Protein AF-A0A067JS64-F1 (afdb_monomer_lite)

Secondary structure (DSSP, 8-state):
-------------------------------------HHHHHHHHHHHHH---SS---HHHHHHHHHHHTTTS-HHHHHHHHHHHHHHHHHHHHHHHHHTTT-HHHHHHHHHTT--S-TTTTHHHHHHHHHHHHHHHHHHHHHHHHHTS-TTTSPPPHHHHHHHHHHHHHHHHHHHHHHHHHHHHHHHHHH--GGG--HHHHHHHHHHHHHHHHHHHHHHHHHHHHHHHHHHHHHHHHHHHHHHHHHS--SSSHHHHHHHHTTT-SPPPBPSSSS-B----

pLDDT: mean 76.86, std 21.25, range [24.94, 98.38]

Foldseek 3Di:
DDDDDDDDDDDDDDDPDDDDDDDDDPDDPPPPDPPDDLVNLLQVLLVLLQDDDPPNDPLLVSLVVLCVSVVPDDLLVSLVSLLSSLCVLVVVVVVLVVCCVPDVVSVVVCVVLQAAPDCVLLVLLVVLLVLLNVLLVLLSVLLVLQVPDLCVVPPDDPVLVVVLVVLSVVLSSLSNSLSSLSSVVSSCRSVDHNVNDDSVVSVVSSVVSNVSSVVSVVSSVVNNVSSVVRNVRSVVVLVVVLVVVVVDDDPDCVVNVCSVCSVPDPAADQDPVDRDGDDDD

Structure (mmCIF, N/CA/C/O backbone):
data_AF-A0A067JS64-F1
#
_entry.id   AF-A0A067JS64-F1
#
loop_
_atom_site.group_PDB
_atom_site.id
_atom_site.type_symbol
_atom_site.label_atom_id
_atom_site.label_alt_id
_atom_site.label_comp_id
_atom_site.label_asym_id
_atom_site.label_entity_id
_atom_site.label_seq_id
_atom_site.pdbx_PDB_ins_code
_atom_site.Cartn_x
_atom_site.Cartn_y
_atom_site.Cartn_z
_atom_site.occupancy
_atom_site.B_iso_or_equiv
_atom_site.auth_seq_id
_atom_site.auth_comp_id
_atom_site.auth_asym_id
_atom_site.auth_atom_id
_atom_site.pdbx_PDB_model_num
ATOM 1 N N . MET A 1 1 ? 38.836 -50.661 -57.904 1.00 40.41 1 MET A N 1
ATOM 2 C CA . MET A 1 1 ? 39.566 -50.350 -56.661 1.00 40.41 1 MET A CA 1
ATOM 3 C C . MET A 1 1 ? 39.005 -49.024 -56.176 1.00 40.41 1 MET A C 1
ATOM 5 O O . MET A 1 1 ? 39.300 -48.013 -56.794 1.00 40.41 1 MET A O 1
ATOM 9 N N . GLU A 1 2 ? 37.899 -49.040 -55.422 1.00 33.41 2 GLU A N 1
ATOM 10 C CA . GLU A 1 2 ? 37.878 -49.150 -53.937 1.00 33.41 2 GLU A CA 1
ATOM 11 C C . GLU A 1 2 ? 38.613 -47.949 -53.312 1.00 33.41 2 GLU A C 1
ATOM 13 O O . GLU A 1 2 ? 39.774 -47.748 -53.635 1.00 33.41 2 GLU A O 1
ATOM 18 N N . ASN A 1 3 ? 38.086 -47.074 -52.450 1.00 30.66 3 ASN A N 1
ATOM 19 C CA . ASN A 1 3 ? 36.838 -46.884 -51.691 1.00 30.66 3 ASN A CA 1
ATOM 20 C C . ASN A 1 3 ? 36.727 -45.350 -51.469 1.00 30.66 3 ASN A C 1
ATOM 22 O O . ASN A 1 3 ? 37.744 -44.705 -51.235 1.00 30.66 3 ASN A O 1
ATOM 26 N N . VAL A 1 4 ? 35.617 -44.653 -51.735 1.00 32.47 4 VAL A N 1
ATOM 27 C CA . VAL A 1 4 ? 34.390 -44.508 -50.917 1.00 32.47 4 VAL A CA 1
ATOM 28 C C . VAL A 1 4 ? 34.658 -44.070 -49.471 1.00 32.47 4 VAL A C 1
ATOM 30 O O . VAL A 1 4 ? 35.055 -44.896 -48.660 1.00 32.47 4 VAL A O 1
ATOM 33 N N . LEU A 1 5 ? 34.353 -42.800 -49.151 1.00 32.16 5 LEU A N 1
ATOM 34 C CA . LEU A 1 5 ? 33.578 -42.390 -47.961 1.00 32.16 5 LEU A CA 1
ATOM 35 C C . LEU A 1 5 ? 33.262 -40.880 -47.994 1.00 32.16 5 LEU A C 1
ATOM 37 O O . LEU A 1 5 ? 33.827 -40.064 -47.273 1.00 32.16 5 LEU A O 1
ATOM 41 N N . SER A 1 6 ? 32.307 -40.519 -48.850 1.00 35.41 6 SER A N 1
ATOM 42 C CA . SER A 1 6 ? 31.378 -39.416 -48.615 1.00 35.41 6 SER A CA 1
ATOM 43 C C . SER A 1 6 ? 30.077 -40.030 -48.100 1.00 35.41 6 SER A C 1
ATOM 45 O O . SER A 1 6 ? 29.473 -40.841 -48.796 1.00 35.41 6 SER A O 1
ATOM 47 N N . TYR A 1 7 ? 29.643 -39.658 -46.896 1.00 30.27 7 TYR A N 1
ATOM 48 C CA . TYR A 1 7 ? 28.283 -39.932 -46.435 1.00 30.27 7 TYR A CA 1
ATOM 49 C C . TYR A 1 7 ? 27.691 -38.691 -45.773 1.00 30.27 7 TYR A C 1
ATOM 51 O O . TYR A 1 7 ? 28.043 -38.300 -44.664 1.00 30.27 7 TYR A O 1
ATOM 59 N N . THR A 1 8 ? 26.762 -38.093 -46.508 1.00 31.84 8 THR A N 1
ATOM 60 C CA . THR A 1 8 ? 25.548 -37.471 -45.992 1.00 31.84 8 THR A CA 1
ATOM 61 C C . THR A 1 8 ? 24.596 -38.556 -45.469 1.00 31.84 8 THR A C 1
ATOM 63 O O . THR A 1 8 ? 24.334 -39.522 -46.181 1.00 31.84 8 THR A O 1
ATOM 66 N N . ALA A 1 9 ? 24.028 -38.358 -44.282 1.00 29.98 9 ALA A N 1
ATOM 67 C CA . ALA A 1 9 ? 22.752 -38.924 -43.820 1.00 29.98 9 ALA A CA 1
ATOM 68 C C . ALA A 1 9 ? 22.141 -37.826 -42.925 1.00 29.98 9 ALA A C 1
ATOM 70 O O . ALA A 1 9 ? 22.824 -37.358 -42.020 1.00 29.98 9 ALA A O 1
ATOM 71 N N . THR A 1 10 ? 21.024 -37.143 -43.195 1.00 29.12 10 THR A N 1
ATOM 72 C CA . THR A 1 10 ? 19.621 -37.536 -43.432 1.00 29.12 10 THR A CA 1
ATOM 73 C C . THR A 1 10 ? 19.060 -38.590 -42.478 1.00 29.12 10 THR A C 1
ATOM 75 O O . THR A 1 10 ? 19.280 -39.778 -42.669 1.00 29.12 10 THR A O 1
ATOM 78 N N . SER A 1 11 ? 18.206 -38.079 -41.581 1.00 27.45 11 SER A N 1
ATOM 79 C CA . SER A 1 11 ? 16.992 -38.677 -41.013 1.00 27.45 11 SER A CA 1
ATOM 80 C C . SER A 1 11 ? 17.134 -39.738 -39.922 1.00 27.45 11 SER A C 1
ATOM 82 O O . SER A 1 11 ? 17.287 -40.910 -40.227 1.00 27.45 11 SER A O 1
ATOM 84 N N . GLU A 1 12 ? 16.823 -39.337 -38.685 1.00 26.05 12 GLU A N 1
ATOM 85 C CA . GLU A 1 12 ? 15.805 -40.035 -37.891 1.00 26.05 12 GLU A CA 1
ATOM 86 C C . GLU A 1 12 ? 14.837 -39.011 -37.279 1.00 26.05 12 GLU A C 1
ATOM 88 O O . GLU A 1 12 ? 15.144 -38.266 -36.350 1.00 26.05 12 GLU A O 1
ATOM 93 N N . VAL A 1 13 ? 13.649 -38.958 -37.878 1.00 28.19 13 VAL A N 1
ATOM 94 C CA . VAL A 1 13 ? 12.418 -38.448 -37.281 1.00 28.19 13 VAL A CA 1
ATOM 95 C C . VAL A 1 13 ? 11.941 -39.512 -36.294 1.00 28.19 13 VAL A C 1
ATOM 97 O O . VAL A 1 13 ? 11.628 -40.620 -36.718 1.00 28.19 13 VAL A O 1
ATOM 100 N N . SER A 1 14 ? 11.823 -39.187 -35.004 1.00 26.80 14 SER A N 1
ATOM 101 C CA . SER A 1 14 ? 10.955 -39.950 -34.098 1.00 26.80 14 SER A CA 1
ATOM 102 C C . SER A 1 14 ? 9.668 -39.162 -33.866 1.00 26.80 14 SER A C 1
ATOM 104 O O . SER A 1 14 ? 9.558 -38.328 -32.965 1.00 26.80 14 SER A O 1
ATOM 106 N N . SER A 1 15 ? 8.690 -39.415 -34.728 1.00 26.61 15 SER A N 1
ATOM 107 C CA . SER A 1 15 ? 7.291 -39.081 -34.506 1.00 26.61 15 SE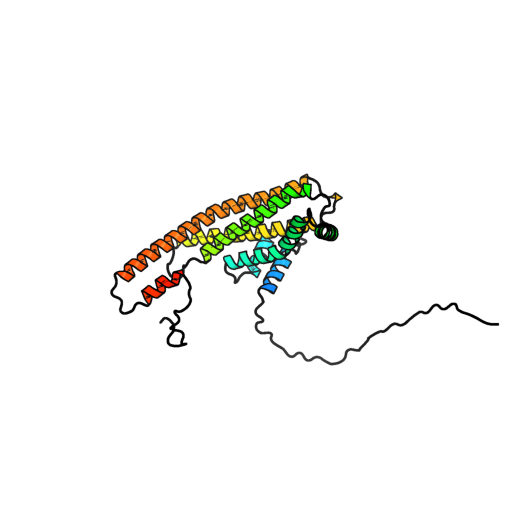R A CA 1
ATOM 108 C C . SER A 1 15 ? 6.731 -39.982 -33.405 1.00 26.61 15 SER A C 1
ATOM 110 O O . SER A 1 15 ? 6.588 -41.184 -33.616 1.00 26.61 15 SER A O 1
ATOM 112 N N . PHE A 1 16 ? 6.352 -39.413 -32.264 1.00 24.94 16 PHE A N 1
ATOM 113 C CA . PHE A 1 16 ? 5.373 -40.054 -31.387 1.00 24.94 16 PHE A CA 1
ATOM 114 C C . PHE A 1 16 ? 3.992 -39.488 -31.710 1.00 24.94 16 PHE A C 1
ATOM 116 O O . PHE A 1 16 ? 3.517 -38.539 -31.093 1.00 24.94 16 PHE A O 1
ATOM 123 N N . HIS A 1 17 ? 3.373 -40.084 -32.729 1.00 27.69 17 HIS A N 1
ATOM 124 C CA . HIS A 1 17 ? 1.924 -40.155 -32.846 1.00 27.69 17 HIS A CA 1
ATOM 125 C C . HIS A 1 17 ? 1.464 -41.326 -31.972 1.00 27.69 17 HIS A C 1
ATOM 127 O O . HIS A 1 17 ? 1.851 -42.467 -32.219 1.00 27.69 17 HIS A O 1
ATOM 133 N N . ILE A 1 18 ? 0.637 -41.053 -30.967 1.00 30.64 18 ILE A N 1
ATOM 134 C CA . ILE A 1 18 ? -0.323 -42.039 -30.474 1.00 30.64 18 ILE A CA 1
ATOM 135 C C . ILE A 1 18 ? -1.692 -41.409 -30.671 1.00 30.64 18 ILE A C 1
ATOM 137 O O . ILE A 1 18 ? -1.989 -40.342 -30.131 1.00 30.64 18 ILE A O 1
ATOM 141 N N . ASP A 1 19 ? -2.461 -42.063 -31.532 1.00 25.95 19 ASP A N 1
ATOM 142 C CA . ASP A 1 19 ? -3.795 -41.681 -31.945 1.00 25.95 19 ASP A CA 1
ATOM 143 C C . ASP A 1 19 ? -4.765 -41.556 -30.773 1.00 25.95 19 ASP A C 1
ATOM 145 O O . ASP A 1 19 ? -4.808 -42.360 -29.839 1.00 25.95 19 ASP A O 1
ATOM 149 N N . ALA A 1 20 ? -5.611 -40.542 -30.907 1.00 32.81 20 ALA A N 1
ATOM 150 C CA . ALA A 1 20 ? -6.858 -40.411 -30.194 1.00 32.81 20 ALA A CA 1
ATOM 151 C C . ALA A 1 20 ? -7.830 -41.512 -30.636 1.00 32.81 20 ALA A C 1
ATOM 153 O O . ALA A 1 20 ? -8.201 -41.547 -31.805 1.00 32.81 20 ALA A O 1
ATOM 154 N N . ASN A 1 21 ? -8.328 -42.329 -29.701 1.00 29.39 21 ASN A N 1
ATOM 155 C CA . ASN A 1 21 ? -9.764 -42.615 -29.632 1.00 29.39 21 ASN A CA 1
ATOM 156 C C . ASN A 1 21 ? -10.155 -43.319 -28.322 1.00 29.39 21 ASN A C 1
ATOM 158 O O . ASN A 1 21 ? -9.967 -44.523 -28.179 1.00 29.39 21 ASN A O 1
ATOM 162 N N . ALA A 1 22 ? -10.788 -42.590 -27.403 1.00 29.88 22 ALA A N 1
ATOM 163 C CA . ALA A 1 22 ? -11.801 -43.148 -26.508 1.00 29.88 22 ALA A CA 1
ATOM 164 C C . ALA A 1 22 ? -12.650 -42.009 -25.927 1.00 29.88 22 ALA A C 1
ATOM 166 O O . ALA A 1 22 ? -12.261 -41.339 -24.978 1.00 29.88 22 ALA A O 1
ATOM 167 N N . LYS A 1 23 ? -13.781 -41.785 -26.602 1.00 30.06 23 LYS A N 1
ATOM 168 C CA . LYS A 1 23 ? -15.096 -41.365 -26.095 1.00 30.06 23 LYS A CA 1
ATOM 169 C C . LYS A 1 23 ? -15.153 -40.589 -24.771 1.00 30.06 23 LYS A C 1
ATOM 171 O O . LYS A 1 23 ? -14.871 -41.123 -23.708 1.00 30.06 23 LYS A O 1
ATOM 176 N N . ASN A 1 24 ? -15.702 -39.378 -24.897 1.00 41.25 24 ASN A N 1
ATOM 177 C CA . ASN A 1 24 ? -16.709 -38.784 -24.015 1.00 41.25 24 ASN A CA 1
ATOM 178 C C . ASN A 1 24 ? -17.122 -39.663 -22.831 1.00 41.25 24 ASN A C 1
ATOM 180 O O . ASN A 1 24 ? -17.876 -40.609 -23.029 1.00 41.25 24 ASN A O 1
ATOM 184 N N . ASP A 1 25 ? -16.779 -39.216 -21.628 1.00 29.97 25 ASP A N 1
ATOM 185 C CA . ASP A 1 25 ? -17.752 -39.198 -20.546 1.00 29.97 25 ASP A CA 1
ATOM 186 C C . ASP A 1 25 ? -17.635 -37.876 -19.790 1.00 29.97 25 ASP A C 1
ATOM 188 O O . ASP A 1 25 ? -16.749 -37.618 -18.975 1.00 29.97 25 ASP A O 1
ATOM 192 N N . ILE A 1 26 ? -18.573 -36.997 -20.133 1.00 43.91 26 ILE A N 1
ATOM 193 C CA . ILE A 1 26 ? -18.995 -35.888 -19.298 1.00 43.91 26 ILE A CA 1
ATOM 194 C C . ILE A 1 26 ? -19.595 -36.521 -18.043 1.00 43.91 26 ILE A C 1
ATOM 196 O O . ILE A 1 26 ? -20.756 -36.921 -18.029 1.00 43.91 26 ILE A O 1
ATOM 200 N N . SER A 1 27 ? -18.824 -36.565 -16.965 1.00 31.92 27 SER A N 1
ATOM 201 C CA . SER A 1 27 ? -19.390 -36.633 -15.625 1.00 31.92 27 SER A CA 1
ATOM 202 C C . SER A 1 27 ? -18.867 -35.454 -14.823 1.00 31.92 27 SER A C 1
ATOM 204 O O . SER A 1 27 ? -17.777 -35.484 -14.262 1.00 31.92 27 SER A O 1
ATOM 206 N N . ASN A 1 28 ? -19.668 -34.392 -14.833 1.00 37.44 28 ASN A N 1
ATOM 207 C CA . ASN A 1 28 ? -19.870 -33.446 -13.744 1.00 37.44 28 ASN A CA 1
ATOM 208 C C . ASN A 1 28 ? -19.133 -33.803 -12.439 1.00 37.44 28 ASN A C 1
ATOM 210 O O . ASN A 1 28 ? -19.727 -34.383 -11.532 1.00 37.44 28 ASN A O 1
ATOM 214 N N . ILE A 1 29 ? -17.885 -33.361 -12.285 1.00 36.94 29 ILE A N 1
ATOM 215 C CA . ILE A 1 29 ? -17.363 -33.068 -10.952 1.00 36.94 29 ILE A CA 1
ATOM 216 C C . ILE A 1 29 ? -17.556 -31.577 -10.770 1.00 36.94 29 ILE A C 1
ATOM 218 O O . ILE A 1 29 ? -16.754 -30.739 -11.173 1.00 36.94 29 ILE A O 1
ATOM 222 N N . LYS A 1 30 ? -18.717 -31.269 -10.203 1.00 36.56 30 LYS A N 1
ATOM 223 C CA . LYS A 1 30 ? -19.043 -30.002 -9.567 1.00 36.56 30 LYS A CA 1
ATOM 224 C C . LYS A 1 30 ? -17.891 -29.692 -8.594 1.00 36.56 30 LYS A C 1
ATOM 226 O O . LYS A 1 30 ? -17.878 -30.223 -7.487 1.00 36.56 30 LYS A O 1
ATOM 231 N N . ILE A 1 31 ? -16.903 -28.888 -9.001 1.00 35.09 31 ILE A N 1
ATOM 232 C CA . ILE A 1 31 ? -15.896 -28.351 -8.073 1.00 35.09 31 ILE A CA 1
ATOM 233 C C . ILE A 1 31 ? -16.603 -27.261 -7.272 1.00 35.09 31 ILE A C 1
ATOM 235 O O . ILE A 1 31 ? -16.591 -26.074 -7.590 1.00 35.09 31 ILE A O 1
ATOM 239 N N . VAL A 1 32 ? -17.325 -27.724 -6.261 1.00 37.62 32 VAL A N 1
ATOM 240 C CA . VAL A 1 32 ? -17.822 -26.924 -5.155 1.00 37.62 32 VAL A CA 1
ATOM 241 C C . VAL A 1 32 ? -16.596 -26.489 -4.353 1.00 37.62 32 VAL A C 1
ATOM 243 O O . VAL A 1 32 ? -15.942 -27.316 -3.731 1.00 37.62 32 VAL A O 1
ATOM 246 N N . GLY A 1 33 ? -16.285 -25.192 -4.405 1.00 41.91 33 GLY A N 1
ATOM 247 C CA . GLY A 1 33 ? -15.514 -24.488 -3.378 1.00 41.91 33 GLY A CA 1
ATOM 248 C C . GLY A 1 33 ? -14.043 -24.878 -3.223 1.00 41.91 33 GLY A C 1
ATOM 249 O O . GLY A 1 33 ? -13.650 -25.337 -2.157 1.00 41.91 33 GLY A O 1
ATOM 250 N N . ALA A 1 34 ? -13.204 -24.622 -4.230 1.00 46.56 34 ALA A N 1
ATOM 251 C CA . ALA A 1 34 ? -11.783 -24.415 -3.956 1.00 46.56 34 ALA A CA 1
ATOM 252 C C . ALA A 1 34 ? -11.622 -22.986 -3.421 1.00 46.56 34 ALA A C 1
ATOM 254 O O . ALA A 1 34 ? -11.733 -22.021 -4.175 1.00 46.56 34 ALA A O 1
ATOM 255 N N . GLU A 1 35 ? -11.442 -22.850 -2.109 1.00 64.50 35 GLU A N 1
ATOM 256 C CA . GLU A 1 35 ? -11.069 -21.583 -1.484 1.00 64.50 35 GLU A CA 1
ATOM 257 C C . GLU A 1 35 ? -9.768 -21.095 -2.143 1.00 64.50 35 GLU A C 1
ATOM 259 O O . GLU A 1 35 ? -8.742 -21.778 -2.095 1.00 64.50 35 GLU A O 1
ATOM 264 N N . GLU A 1 36 ? -9.824 -19.968 -2.859 1.00 75.38 36 GLU A N 1
ATOM 265 C CA . GLU A 1 36 ? -8.649 -19.435 -3.547 1.00 75.38 36 GLU A CA 1
ATOM 266 C C . GLU A 1 36 ? -7.564 -19.116 -2.520 1.00 75.38 36 GLU A C 1
ATOM 268 O O . GLU A 1 36 ? -7.789 -18.383 -1.554 1.00 75.38 36 GLU A O 1
ATOM 273 N N . SER A 1 37 ? -6.363 -19.654 -2.726 1.00 88.00 37 SER A N 1
ATOM 274 C CA . SER A 1 37 ? -5.257 -19.368 -1.816 1.00 88.00 37 SER A CA 1
ATOM 275 C C . SER A 1 37 ? -4.865 -17.891 -1.903 1.00 88.00 37 SER A C 1
ATOM 277 O O . SER A 1 37 ? -4.903 -17.278 -2.973 1.00 88.00 37 SER A O 1
ATOM 279 N N . LEU A 1 38 ? -4.393 -17.319 -0.791 1.00 87.75 38 LEU A N 1
ATOM 280 C CA . LEU A 1 38 ? -3.904 -15.932 -0.757 1.00 87.75 38 LEU A CA 1
ATOM 281 C C . LEU A 1 38 ? -2.846 -15.654 -1.838 1.00 87.75 38 LEU A C 1
ATOM 283 O O . LEU A 1 38 ? -2.831 -14.575 -2.426 1.00 87.75 38 LEU A O 1
ATOM 287 N N . ALA A 1 39 ? -1.995 -16.638 -2.141 1.00 89.75 39 ALA A N 1
ATOM 288 C CA . ALA A 1 39 ? -1.000 -16.537 -3.202 1.00 89.75 39 ALA A CA 1
ATOM 289 C C . ALA A 1 39 ? -1.643 -16.363 -4.588 1.00 89.75 39 ALA A C 1
ATOM 291 O O . ALA A 1 39 ? -1.218 -15.497 -5.349 1.00 89.75 39 ALA A O 1
ATOM 292 N N . GLN A 1 40 ? -2.700 -17.122 -4.900 1.00 90.69 40 GLN A N 1
ATOM 293 C CA . GLN A 1 40 ? -3.429 -16.989 -6.166 1.00 90.69 40 GLN A CA 1
ATOM 294 C C . GLN A 1 40 ? -4.060 -15.601 -6.305 1.00 90.69 40 GLN A C 1
ATOM 296 O O . GLN A 1 40 ? -3.983 -15.000 -7.374 1.00 90.69 40 GLN A O 1
ATOM 301 N N . ILE A 1 41 ? -4.618 -15.059 -5.222 1.00 92.19 41 ILE A N 1
ATOM 302 C CA . ILE A 1 41 ? -5.221 -13.720 -5.208 1.00 92.19 41 ILE A CA 1
ATOM 303 C C . ILE A 1 41 ? -4.162 -12.644 -5.455 1.00 92.19 41 ILE A C 1
ATOM 305 O O . ILE A 1 41 ? -4.337 -11.787 -6.321 1.00 92.19 41 ILE A O 1
ATOM 309 N N . ILE A 1 42 ? -3.026 -12.722 -4.757 1.00 93.56 42 ILE A N 1
ATOM 310 C CA . ILE A 1 42 ? -1.892 -11.810 -4.958 1.00 93.56 42 ILE A CA 1
ATOM 311 C C . ILE A 1 42 ? -1.388 -11.887 -6.405 1.00 93.56 42 ILE A C 1
ATOM 313 O O . ILE A 1 42 ? -1.154 -10.849 -7.025 1.00 93.56 42 ILE A O 1
ATOM 317 N N . CYS A 1 43 ? -1.267 -13.090 -6.972 1.00 91.50 43 CYS A N 1
ATOM 318 C CA . CYS A 1 43 ? -0.873 -13.277 -8.368 1.00 91.50 43 CYS A CA 1
ATOM 319 C C . CYS A 1 43 ? -1.876 -12.650 -9.347 1.00 91.50 43 CYS A C 1
ATOM 321 O O . CYS A 1 43 ? -1.451 -11.960 -10.273 1.00 91.50 43 CYS A O 1
ATOM 323 N N . LYS A 1 44 ? -3.187 -12.828 -9.133 1.00 91.69 44 LYS A N 1
ATOM 324 C CA . LYS A 1 44 ? -4.235 -12.210 -9.966 1.00 91.69 44 LYS A CA 1
ATOM 325 C C . LYS A 1 44 ? -4.167 -10.686 -9.929 1.00 91.69 44 LYS A C 1
ATOM 327 O O . LYS A 1 44 ? -4.151 -10.054 -10.980 1.00 91.69 44 LYS A O 1
ATOM 332 N N . ILE A 1 45 ? -4.063 -10.102 -8.734 1.00 93.19 45 ILE A N 1
ATOM 333 C CA . ILE A 1 45 ? -3.927 -8.648 -8.564 1.00 93.19 45 ILE A CA 1
ATOM 334 C C . ILE A 1 45 ? -2.653 -8.159 -9.253 1.00 93.19 45 ILE A C 1
ATOM 336 O O . ILE A 1 45 ? -2.686 -7.172 -9.978 1.00 93.19 45 ILE A O 1
ATOM 340 N N . SER A 1 46 ? -1.532 -8.856 -9.061 1.00 92.31 46 SER A N 1
ATOM 341 C CA . SER A 1 46 ? -0.250 -8.487 -9.667 1.00 92.31 46 SER A CA 1
ATOM 342 C C . SER A 1 46 ? -0.333 -8.499 -11.195 1.00 92.31 46 SER A C 1
ATOM 344 O O . SER A 1 46 ? 0.125 -7.561 -11.846 1.00 92.31 46 SER A O 1
ATOM 346 N N . HIS A 1 47 ? -0.993 -9.509 -11.769 1.00 89.06 47 HIS A N 1
ATOM 347 C CA . HIS A 1 47 ? -1.251 -9.574 -13.202 1.00 89.06 47 HIS A CA 1
ATOM 348 C C . HIS A 1 47 ? -2.101 -8.386 -13.672 1.00 89.06 47 HIS A C 1
ATOM 350 O O . HIS A 1 47 ? -1.677 -7.660 -14.567 1.00 89.06 47 HIS A O 1
ATOM 356 N N . GLU A 1 48 ? -3.227 -8.105 -13.013 1.00 89.25 48 GLU A N 1
ATOM 357 C CA . GLU A 1 48 ? -4.101 -6.963 -13.331 1.00 89.25 48 GLU A CA 1
ATOM 358 C C . GLU A 1 48 ? -3.365 -5.608 -13.227 1.00 89.25 48 GLU A C 1
ATOM 360 O O . GLU A 1 48 ? -3.560 -4.688 -14.029 1.00 89.25 48 GLU A O 1
ATOM 365 N N . MET A 1 49 ? -2.437 -5.481 -12.272 1.00 89.12 49 MET A N 1
ATOM 366 C CA . MET A 1 49 ? -1.582 -4.300 -12.122 1.00 89.12 49 MET A CA 1
ATOM 367 C C . MET A 1 49 ? -0.556 -4.135 -13.253 1.00 89.12 49 MET A C 1
ATOM 369 O O . MET A 1 49 ? -0.122 -3.003 -13.507 1.00 89.12 49 MET A O 1
ATOM 373 N N . LEU A 1 50 ? -0.161 -5.218 -13.923 1.00 83.06 50 LEU A N 1
ATOM 374 C CA . LEU A 1 50 ? 0.824 -5.222 -15.010 1.00 83.06 50 LEU A CA 1
ATOM 375 C C . LEU A 1 50 ? 0.183 -5.181 -16.402 1.00 83.06 50 LEU A C 1
ATOM 377 O O . LEU A 1 50 ? 0.808 -4.660 -17.328 1.00 83.06 50 LEU A O 1
ATOM 381 N N . VAL A 1 51 ? -1.045 -5.688 -16.556 1.00 75.44 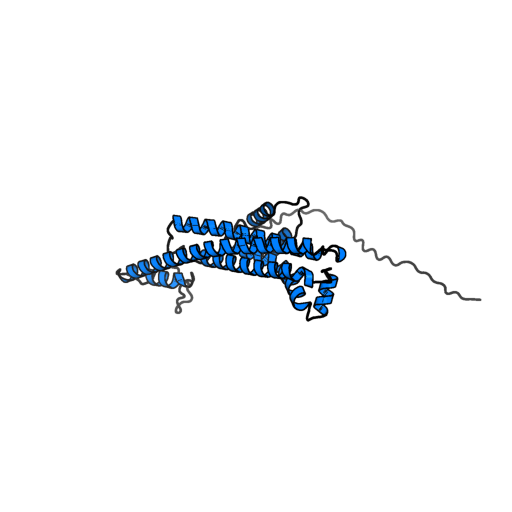51 VAL A N 1
ATOM 382 C CA . VAL A 1 51 ? -1.784 -5.644 -17.823 1.00 75.44 51 VAL A CA 1
ATOM 383 C C . VAL A 1 51 ? -1.950 -4.191 -18.266 1.00 75.44 51 VAL A C 1
ATOM 385 O O . VAL A 1 51 ? -2.517 -3.342 -17.573 1.00 75.44 51 VAL A O 1
ATOM 388 N N . ARG A 1 52 ? -1.419 -3.906 -19.454 1.00 64.56 52 ARG A N 1
ATOM 389 C CA . ARG A 1 52 ? -1.534 -2.617 -20.127 1.00 64.56 52 ARG A CA 1
ATOM 390 C C . ARG A 1 52 ? -2.796 -2.684 -20.979 1.00 64.56 52 ARG A C 1
ATOM 392 O O . ARG A 1 52 ? -2.819 -3.387 -21.985 1.00 64.56 52 ARG A O 1
ATOM 399 N N . SER A 1 53 ? -3.865 -2.010 -20.565 1.00 55.75 53 SER A N 1
ATOM 400 C CA . SER A 1 53 ? -5.064 -1.928 -21.397 1.00 55.75 53 SER A CA 1
ATOM 401 C C . SER A 1 53 ? -4.739 -1.116 -22.670 1.00 55.75 53 SER A C 1
ATOM 403 O O . SER A 1 53 ? -4.104 -0.066 -22.562 1.00 55.75 53 SER A O 1
ATOM 405 N N . PRO A 1 54 ? -5.138 -1.570 -23.877 1.00 46.38 54 PRO A N 1
ATOM 406 C CA . PRO A 1 54 ? -4.846 -0.889 -25.151 1.00 46.38 54 PRO A CA 1
ATOM 407 C C . PRO A 1 54 ? -5.547 0.467 -25.277 1.00 46.38 54 PRO A C 1
ATOM 409 O O . PRO A 1 54 ? -5.085 1.370 -25.966 1.00 46.38 54 PRO A O 1
ATOM 412 N N . ARG A 1 55 ? -6.653 0.630 -24.554 1.00 47.88 55 ARG A N 1
ATOM 413 C CA . ARG A 1 55 ? -7.187 1.933 -24.197 1.00 47.88 55 ARG A CA 1
ATOM 414 C C . ARG A 1 55 ? -6.351 2.405 -23.018 1.00 47.88 55 ARG A C 1
ATOM 416 O O . ARG A 1 55 ? -6.333 1.703 -22.009 1.00 47.88 55 ARG A O 1
ATOM 423 N N . GLU A 1 56 ? -5.668 3.536 -23.144 1.00 46.00 56 GLU A N 1
ATOM 424 C CA . GLU A 1 56 ? -5.057 4.292 -22.045 1.00 46.00 56 GLU A CA 1
ATOM 425 C C . GLU A 1 56 ? -6.155 4.628 -21.017 1.00 46.00 56 GLU A C 1
ATOM 427 O O . GLU A 1 56 ? -6.788 5.679 -21.018 1.00 46.00 56 GLU A O 1
ATOM 432 N N . GLY A 1 57 ? -6.538 3.607 -20.257 1.00 54.16 57 GLY A N 1
ATOM 433 C CA . GLY A 1 57 ? -7.781 3.522 -19.521 1.00 54.16 57 GLY A CA 1
ATOM 434 C C . GLY A 1 57 ? -7.499 4.060 -18.146 1.00 54.16 57 GLY A C 1
ATOM 435 O O . GLY A 1 57 ? -6.752 3.435 -17.396 1.00 54.16 57 GLY A O 1
ATOM 436 N N . ASP A 1 58 ? -8.051 5.244 -17.883 1.00 78.00 58 ASP A N 1
ATOM 437 C CA . ASP A 1 58 ? -8.005 5.993 -16.632 1.00 78.00 58 ASP A CA 1
ATOM 438 C C . ASP A 1 58 ? -7.619 5.114 -15.432 1.00 78.00 58 ASP A C 1
ATOM 440 O O . ASP A 1 58 ? -8.323 4.158 -15.099 1.00 78.00 58 ASP A O 1
ATOM 444 N N . LEU A 1 59 ? -6.513 5.459 -14.757 1.00 85.19 59 LEU A N 1
ATOM 445 C CA . LEU A 1 59 ? -6.050 4.813 -13.521 1.00 85.19 59 LEU A CA 1
ATOM 446 C C . LEU A 1 59 ? -7.189 4.596 -12.512 1.00 85.19 59 LEU A C 1
ATOM 448 O O . LEU A 1 59 ? -7.122 3.676 -11.700 1.00 85.19 59 LEU A O 1
ATOM 452 N N . HIS A 1 60 ? -8.228 5.434 -12.554 1.00 90.00 60 HIS A N 1
ATOM 453 C CA . HIS A 1 60 ? -9.458 5.227 -11.803 1.00 90.00 60 HIS A CA 1
ATOM 454 C C . HIS A 1 60 ? -10.143 3.898 -12.131 1.00 90.00 60 HIS A C 1
ATOM 456 O O . HIS A 1 60 ? -10.409 3.142 -11.208 1.00 90.00 60 HIS A O 1
ATOM 462 N N . THR A 1 61 ? -10.397 3.602 -13.409 1.00 90.44 61 THR A N 1
ATOM 463 C CA . THR A 1 61 ? -11.111 2.395 -13.858 1.00 90.44 61 THR A CA 1
ATOM 464 C C . THR A 1 61 ? -10.383 1.150 -13.373 1.00 90.44 61 THR A C 1
ATOM 466 O O . THR A 1 61 ? -10.986 0.288 -12.745 1.00 90.44 61 THR A O 1
ATOM 469 N N . ARG A 1 62 ? -9.058 1.108 -13.552 1.00 89.31 62 ARG A N 1
ATOM 470 C CA . ARG A 1 62 ? -8.218 0.007 -13.054 1.00 89.31 62 ARG A CA 1
ATOM 471 C C . ARG A 1 62 ? -8.261 -0.111 -11.530 1.00 89.31 62 ARG A C 1
ATOM 473 O O . ARG A 1 62 ? -8.289 -1.210 -10.995 1.00 89.31 62 ARG A O 1
ATOM 480 N N . THR A 1 63 ? -8.306 1.021 -10.825 1.00 93.25 63 THR A N 1
ATOM 481 C CA . THR A 1 63 ? -8.475 1.025 -9.364 1.00 93.25 63 THR A CA 1
ATOM 482 C C . THR A 1 63 ? -9.825 0.429 -8.958 1.00 93.25 63 THR A C 1
ATOM 484 O O . THR A 1 63 ? -9.873 -0.336 -8.000 1.00 93.25 63 THR A O 1
ATOM 487 N N . MET A 1 64 ? -10.905 0.735 -9.685 1.00 93.38 64 MET A N 1
ATOM 488 C CA . MET A 1 64 ? -12.232 0.176 -9.400 1.00 93.38 64 MET A CA 1
ATOM 489 C C . MET A 1 64 ? -12.275 -1.330 -9.671 1.00 93.38 64 MET A C 1
ATOM 491 O O . MET A 1 64 ? -12.719 -2.066 -8.801 1.00 93.38 64 MET A O 1
ATOM 495 N N . VAL A 1 65 ? -11.697 -1.803 -10.784 1.00 92.50 65 VAL A N 1
ATOM 496 C CA . VAL A 1 65 ? -11.585 -3.244 -11.090 1.00 92.50 65 VAL A CA 1
ATOM 497 C C . VAL A 1 65 ? -10.865 -4.005 -9.972 1.00 92.50 65 VAL A C 1
ATOM 499 O O . VAL A 1 65 ? -11.307 -5.079 -9.565 1.00 92.50 65 VAL A O 1
ATOM 502 N N . LEU A 1 66 ? -9.784 -3.441 -9.419 1.00 93.88 66 LEU A N 1
ATOM 503 C CA . LEU A 1 66 ? -9.103 -4.045 -8.270 1.00 93.88 66 LEU A CA 1
ATOM 504 C C . LEU A 1 66 ? -9.994 -4.105 -7.023 1.00 93.88 66 LEU A C 1
ATOM 506 O O . LEU A 1 66 ? -9.937 -5.083 -6.280 1.00 93.88 66 LEU A O 1
ATOM 510 N N . PHE A 1 67 ? -10.817 -3.085 -6.774 1.00 94.31 67 PHE A N 1
ATOM 511 C CA . PHE A 1 67 ? -11.754 -3.110 -5.652 1.00 94.31 67 PHE A CA 1
ATOM 512 C C . PHE A 1 67 ? -12.922 -4.067 -5.854 1.00 94.31 67 PHE A C 1
ATOM 514 O O . PHE A 1 67 ? -13.334 -4.685 -4.873 1.00 94.31 67 PHE A O 1
ATOM 521 N N . ASP A 1 68 ? -13.389 -4.241 -7.087 1.00 93.31 68 ASP A N 1
ATOM 522 C CA . ASP A 1 68 ? -14.401 -5.238 -7.431 1.00 93.31 68 ASP A CA 1
ATOM 523 C C . ASP A 1 68 ? -13.855 -6.653 -7.195 1.00 93.31 68 ASP A C 1
ATOM 525 O O . ASP A 1 68 ? -14.491 -7.458 -6.515 1.00 93.31 68 ASP A O 1
ATOM 529 N N . LEU A 1 69 ? -12.619 -6.925 -7.643 1.00 92.06 69 LEU A N 1
ATOM 530 C CA . LEU A 1 69 ? -11.918 -8.190 -7.383 1.00 92.06 69 LEU A CA 1
ATOM 531 C C . LEU A 1 69 ? -11.758 -8.463 -5.880 1.00 92.06 69 LEU A C 1
ATOM 533 O O . LEU A 1 69 ? -11.863 -9.600 -5.426 1.00 92.06 69 LEU A O 1
ATOM 537 N N . LEU A 1 70 ? -11.510 -7.414 -5.097 1.00 92.50 70 LEU A N 1
ATOM 538 C CA . LEU A 1 70 ? -11.324 -7.510 -3.655 1.00 92.50 70 LEU A CA 1
ATOM 539 C C . LEU A 1 70 ? -12.628 -7.338 -2.854 1.00 92.50 70 LEU A C 1
ATOM 541 O O . LEU A 1 70 ? -12.555 -7.192 -1.634 1.00 92.50 70 LEU A O 1
ATOM 545 N N . GLY A 1 71 ? -13.804 -7.320 -3.489 1.00 87.31 71 GLY A N 1
ATOM 546 C CA . GLY A 1 71 ? -15.062 -6.815 -2.917 1.00 87.31 71 GLY A CA 1
ATOM 547 C C . GLY A 1 71 ? -15.352 -7.246 -1.474 1.00 87.31 71 GLY A C 1
ATOM 548 O O . GLY A 1 71 ? -15.630 -6.394 -0.624 1.00 87.31 71 GLY A O 1
ATOM 549 N N . ASN A 1 72 ? -15.172 -8.534 -1.177 1.00 88.62 72 ASN A N 1
ATOM 550 C CA . ASN A 1 72 ? -15.493 -9.148 0.118 1.00 88.62 72 ASN A CA 1
ATOM 551 C C . ASN A 1 72 ? -14.466 -8.879 1.234 1.00 88.62 72 ASN A C 1
ATOM 553 O O . ASN A 1 72 ? -14.721 -9.187 2.397 1.00 88.62 72 ASN A O 1
ATOM 557 N N . TYR A 1 73 ? -13.309 -8.303 0.910 1.00 92.44 73 TYR A N 1
ATOM 558 C CA . TYR A 1 73 ? -12.275 -8.001 1.895 1.00 92.44 73 TYR A CA 1
ATOM 559 C C . TYR A 1 73 ? -12.581 -6.720 2.681 1.00 92.44 73 TYR A C 1
ATOM 561 O O . TYR A 1 73 ? -13.115 -5.734 2.154 1.00 92.44 73 TYR A O 1
ATOM 569 N N . ARG A 1 74 ? -12.167 -6.710 3.954 1.00 93.69 74 ARG A N 1
ATOM 570 C CA . ARG A 1 74 ? -12.087 -5.488 4.768 1.00 93.69 74 ARG A CA 1
ATOM 571 C C . ARG A 1 74 ? -11.114 -4.486 4.142 1.00 93.69 74 ARG A C 1
ATOM 573 O O . ARG A 1 74 ? -10.243 -4.861 3.360 1.00 93.69 74 ARG A O 1
ATOM 580 N N . TRP A 1 75 ? -11.257 -3.205 4.469 1.00 94.25 75 TRP A N 1
ATOM 581 C CA . TRP A 1 75 ? -10.480 -2.141 3.824 1.00 94.25 75 TRP A CA 1
ATOM 582 C C . TRP A 1 75 ? -8.982 -2.187 4.132 1.00 94.25 75 TRP A C 1
ATOM 584 O O . TRP A 1 75 ? -8.181 -1.912 3.241 1.00 94.25 75 TRP A O 1
ATOM 594 N N . ASP A 1 76 ? -8.592 -2.595 5.337 1.00 94.56 76 ASP A N 1
ATOM 595 C CA . ASP A 1 76 ? -7.204 -2.931 5.665 1.00 94.56 76 ASP A CA 1
ATOM 596 C C . ASP A 1 76 ? -6.683 -4.077 4.787 1.00 94.56 76 ASP A C 1
ATOM 598 O O . ASP A 1 76 ? -5.658 -3.927 4.121 1.00 94.56 76 ASP A O 1
ATOM 602 N N . ALA A 1 77 ? -7.420 -5.188 4.711 1.00 95.88 77 ALA A N 1
ATOM 603 C CA . ALA A 1 77 ? -7.036 -6.356 3.922 1.00 95.88 77 ALA A CA 1
ATOM 604 C C . ALA A 1 77 ? -6.931 -6.042 2.420 1.00 95.88 77 ALA A C 1
ATOM 606 O O . ALA A 1 77 ? -5.967 -6.455 1.778 1.00 95.88 77 ALA A O 1
ATOM 607 N N . LYS A 1 78 ? -7.867 -5.255 1.869 1.00 96.12 78 LYS A N 1
ATOM 608 C CA . LYS A 1 78 ? -7.836 -4.769 0.478 1.00 96.12 78 LYS A CA 1
ATOM 609 C C . LYS A 1 78 ? -6.503 -4.102 0.159 1.00 96.12 78 LYS A C 1
ATOM 611 O O . LYS A 1 78 ? -5.821 -4.478 -0.790 1.00 96.12 78 LYS A O 1
ATOM 616 N N . VAL A 1 79 ? -6.120 -3.126 0.979 1.00 97.19 79 VAL A N 1
ATOM 617 C CA . VAL A 1 79 ? -4.904 -2.340 0.752 1.00 97.19 79 VAL A CA 1
ATOM 618 C C . VAL A 1 79 ? -3.649 -3.189 0.962 1.00 97.19 79 VAL A C 1
ATOM 620 O O . VAL A 1 79 ? -2.704 -3.081 0.181 1.00 97.19 79 VAL A O 1
ATOM 623 N N . VAL A 1 80 ? -3.643 -4.078 1.960 1.00 97.25 80 VAL A N 1
ATOM 624 C CA . VAL A 1 80 ? -2.529 -5.010 2.198 1.00 97.25 80 VAL A CA 1
ATOM 625 C C . VAL A 1 80 ? -2.331 -5.958 1.014 1.00 97.25 80 VAL A C 1
ATOM 627 O O . VAL A 1 80 ? -1.196 -6.132 0.574 1.00 97.25 80 VAL A O 1
ATOM 630 N N . LEU A 1 81 ? -3.404 -6.525 0.456 1.00 96.75 81 LEU A N 1
ATOM 631 C CA . LEU A 1 81 ? -3.329 -7.414 -0.708 1.00 96.75 81 LEU A CA 1
ATOM 632 C C . LEU A 1 81 ? -2.808 -6.687 -1.952 1.00 96.75 81 LEU A C 1
ATOM 634 O O . LEU A 1 81 ? -1.949 -7.220 -2.654 1.00 96.75 81 LEU A O 1
ATOM 638 N N . VAL A 1 82 ? -3.253 -5.448 -2.187 1.00 97.25 82 VAL A N 1
ATOM 639 C CA . VAL A 1 82 ? -2.716 -4.605 -3.268 1.00 97.25 82 VAL A CA 1
ATOM 640 C C . VAL A 1 82 ? -1.224 -4.339 -3.074 1.00 97.25 82 VAL A C 1
ATOM 642 O O . VAL A 1 82 ? -0.450 -4.471 -4.020 1.00 97.25 82 VAL A O 1
ATOM 645 N N . LEU A 1 83 ? -0.788 -3.986 -1.861 1.00 97.12 83 LEU A N 1
ATOM 646 C CA . LEU A 1 83 ? 0.630 -3.738 -1.593 1.00 97.12 83 LEU A CA 1
ATOM 647 C C . LEU A 1 83 ? 1.478 -5.008 -1.690 1.00 97.12 83 LEU A C 1
ATOM 649 O O . LEU A 1 83 ? 2.604 -4.936 -2.180 1.00 97.12 83 LEU A O 1
ATOM 653 N N . ALA A 1 84 ? 0.949 -6.161 -1.282 1.00 96.25 84 ALA A N 1
ATOM 654 C CA . ALA A 1 84 ? 1.613 -7.449 -1.450 1.00 96.25 84 ALA A CA 1
ATOM 655 C C . ALA A 1 84 ? 1.793 -7.790 -2.939 1.00 96.25 84 ALA A C 1
ATOM 657 O O . ALA A 1 84 ? 2.889 -8.153 -3.362 1.00 96.25 84 ALA A O 1
ATOM 658 N N . ALA A 1 85 ? 0.753 -7.595 -3.750 1.00 95.25 85 ALA A N 1
ATOM 659 C CA . ALA A 1 85 ? 0.807 -7.790 -5.198 1.00 95.25 85 ALA A CA 1
ATOM 660 C C . ALA A 1 85 ? 1.722 -6.787 -5.910 1.00 95.25 85 ALA A C 1
ATOM 662 O O . ALA A 1 85 ? 2.404 -7.134 -6.872 1.00 95.25 85 ALA A O 1
ATOM 663 N N . PHE A 1 86 ? 1.787 -5.549 -5.427 1.00 94.81 86 PHE A N 1
ATOM 664 C CA . PHE A 1 86 ? 2.752 -4.567 -5.904 1.00 94.81 86 PHE A CA 1
ATOM 665 C C . PHE A 1 86 ? 4.191 -4.979 -5.561 1.00 94.81 86 PHE A C 1
ATOM 667 O O . PHE A 1 86 ? 5.085 -4.866 -6.406 1.00 94.81 86 PHE A O 1
ATOM 674 N N . ALA A 1 87 ? 4.415 -5.490 -4.347 1.00 94.38 87 ALA A N 1
ATOM 675 C CA . ALA A 1 87 ? 5.732 -5.879 -3.858 1.00 94.38 87 ALA A CA 1
ATOM 676 C C . ALA A 1 87 ? 6.383 -6.993 -4.690 1.00 94.38 87 ALA A C 1
ATOM 678 O O . ALA A 1 87 ? 7.608 -7.003 -4.789 1.00 94.38 87 ALA A O 1
ATOM 679 N N . THR A 1 88 ? 5.613 -7.871 -5.344 1.00 89.75 88 THR A N 1
ATOM 680 C CA . THR A 1 88 ? 6.180 -8.891 -6.248 1.00 89.75 88 THR A CA 1
ATOM 681 C C . THR A 1 88 ? 6.915 -8.249 -7.430 1.00 89.75 88 THR A C 1
ATOM 683 O O . THR A 1 88 ? 8.012 -8.666 -7.785 1.00 89.75 88 THR A O 1
ATOM 686 N N . SER A 1 89 ? 6.363 -7.173 -7.997 1.00 84.38 89 SER A N 1
ATOM 687 C CA . SER A 1 89 ? 6.962 -6.457 -9.130 1.00 84.38 89 SER A CA 1
ATOM 688 C C . SER A 1 89 ? 8.026 -5.438 -8.705 1.00 84.38 89 SER A C 1
ATOM 690 O O . SER A 1 89 ? 9.066 -5.299 -9.358 1.00 84.38 89 SER A O 1
ATOM 692 N N . TYR A 1 90 ? 7.782 -4.730 -7.598 1.00 89.69 90 TYR A N 1
ATOM 693 C CA . TYR A 1 90 ? 8.674 -3.699 -7.077 1.00 89.69 90 TYR A CA 1
ATOM 694 C C . TYR A 1 90 ? 9.892 -4.285 -6.373 1.00 89.69 90 TYR A C 1
ATOM 696 O O . TYR A 1 90 ? 10.981 -3.746 -6.530 1.00 89.69 90 TYR A O 1
ATOM 704 N N . GLY A 1 91 ? 9.733 -5.380 -5.628 1.00 89.06 91 GLY A N 1
ATOM 705 C CA . GLY A 1 91 ? 10.805 -5.998 -4.851 1.00 89.06 91 GLY A CA 1
ATOM 706 C C . GLY A 1 91 ? 11.961 -6.459 -5.731 1.00 89.06 91 GLY A C 1
ATOM 707 O O . GLY A 1 91 ? 13.106 -6.096 -5.471 1.00 89.06 91 GLY A O 1
ATOM 708 N N . GLU A 1 92 ? 11.663 -7.165 -6.826 1.00 85.00 92 GLU A N 1
ATOM 709 C CA . GLU A 1 92 ? 12.681 -7.553 -7.810 1.00 85.00 92 GLU A CA 1
ATOM 710 C C . GLU A 1 92 ? 13.407 -6.338 -8.393 1.00 85.00 92 GLU A C 1
ATOM 712 O O . GLU A 1 92 ? 14.633 -6.313 -8.488 1.00 85.00 92 GLU A O 1
ATOM 717 N N . PHE A 1 93 ? 12.641 -5.322 -8.797 1.00 84.75 93 PHE A N 1
ATOM 718 C CA . PHE A 1 93 ? 13.183 -4.109 -9.394 1.00 84.75 93 PHE A CA 1
ATOM 719 C C . PHE A 1 93 ? 14.085 -3.352 -8.409 1.00 84.75 93 PHE A C 1
ATOM 721 O O . PHE A 1 93 ? 15.208 -2.977 -8.743 1.00 84.75 93 PHE A O 1
ATOM 728 N N . TRP A 1 94 ? 13.610 -3.164 -7.180 1.00 87.50 94 TRP A N 1
ATOM 729 C CA . TRP A 1 94 ? 14.323 -2.466 -6.121 1.00 87.50 94 TRP A CA 1
ATOM 730 C C . TRP A 1 94 ? 15.614 -3.186 -5.731 1.00 87.50 94 TRP A C 1
ATOM 732 O O . TRP A 1 94 ? 16.649 -2.536 -5.593 1.00 87.50 94 TRP A O 1
ATOM 742 N N . LEU A 1 95 ? 15.578 -4.518 -5.624 1.00 88.62 95 LEU A N 1
ATOM 743 C CA . LEU A 1 95 ? 16.749 -5.326 -5.287 1.00 88.62 95 LEU A CA 1
ATOM 744 C C . LEU A 1 95 ? 17.859 -5.178 -6.335 1.00 88.62 95 LEU A C 1
ATOM 746 O O . LEU A 1 95 ? 19.018 -4.964 -5.979 1.00 88.62 95 LEU A O 1
ATOM 750 N N . ILE A 1 96 ? 17.504 -5.225 -7.625 1.00 85.81 96 ILE A N 1
ATOM 751 C CA . ILE A 1 96 ? 18.460 -5.001 -8.718 1.00 85.81 96 ILE A CA 1
ATOM 752 C C . ILE A 1 96 ? 19.063 -3.596 -8.607 1.00 85.81 96 ILE A C 1
ATOM 754 O O . ILE A 1 96 ? 20.278 -3.449 -8.686 1.00 85.81 96 ILE A O 1
ATOM 758 N N . MET A 1 97 ? 18.244 -2.567 -8.370 1.00 82.62 97 MET A N 1
ATOM 759 C CA . MET A 1 97 ? 18.717 -1.181 -8.250 1.00 82.62 97 MET A CA 1
ATOM 760 C C . MET A 1 97 ? 19.625 -0.944 -7.046 1.00 82.62 97 MET A C 1
ATOM 762 O O . MET A 1 97 ? 20.588 -0.185 -7.150 1.00 82.62 97 MET A O 1
ATOM 766 N N . GLN A 1 98 ? 19.353 -1.599 -5.921 1.00 85.31 98 GLN A N 1
ATOM 767 C CA . GLN A 1 98 ? 20.186 -1.498 -4.728 1.00 85.31 98 GLN A CA 1
ATOM 768 C C . GLN A 1 98 ? 21.552 -2.167 -4.924 1.00 85.31 98 GLN A C 1
ATOM 770 O O . GLN A 1 98 ? 22.563 -1.646 -4.454 1.00 85.31 98 GLN A O 1
ATOM 775 N N . LEU A 1 99 ? 21.585 -3.311 -5.613 1.00 87.50 99 LEU A N 1
ATOM 776 C CA . LEU A 1 99 ? 22.799 -4.104 -5.807 1.00 87.50 99 LEU A CA 1
ATOM 777 C C . LEU A 1 99 ? 23.610 -3.696 -7.040 1.00 87.50 99 LEU A C 1
ATOM 779 O O . LEU A 1 99 ? 24.799 -3.992 -7.083 1.00 87.50 99 LEU A O 1
ATOM 783 N N . TYR A 1 100 ? 23.014 -2.990 -8.005 1.00 84.81 100 TYR A N 1
ATOM 784 C CA . TYR A 1 100 ? 23.676 -2.550 -9.236 1.00 84.81 100 TYR A CA 1
ATOM 785 C C . TYR A 1 100 ? 25.061 -1.900 -9.031 1.00 84.81 100 TYR A C 1
ATOM 787 O O . TYR A 1 100 ? 25.987 -2.286 -9.740 1.00 84.81 100 TYR A O 1
ATOM 795 N N . PRO A 1 101 ? 25.267 -0.955 -8.084 1.00 82.06 101 PRO A N 1
ATOM 796 C CA . PRO A 1 101 ? 26.576 -0.320 -7.916 1.00 82.06 101 PRO A CA 1
ATOM 797 C C . PRO A 1 101 ? 27.629 -1.197 -7.217 1.00 82.06 101 PRO A C 1
ATOM 799 O O . PRO A 1 101 ? 28.790 -0.805 -7.182 1.00 82.06 101 PRO A O 1
ATOM 802 N N . ILE A 1 102 ? 27.242 -2.332 -6.624 1.00 87.94 102 ILE A N 1
ATOM 803 C CA . ILE A 1 102 ? 28.106 -3.127 -5.730 1.00 87.94 102 ILE A CA 1
ATOM 804 C C . ILE A 1 102 ? 28.361 -4.528 -6.299 1.00 87.94 102 ILE A C 1
ATOM 806 O O . ILE A 1 102 ? 29.444 -5.079 -6.122 1.00 87.94 102 ILE A O 1
ATOM 810 N N . ASN A 1 103 ? 27.371 -5.122 -6.967 1.00 88.62 103 ASN A N 1
ATOM 811 C CA . ASN A 1 103 ? 27.390 -6.519 -7.376 1.00 88.62 103 ASN A CA 1
ATOM 812 C C . ASN A 1 103 ? 27.372 -6.651 -8.913 1.00 88.62 103 ASN A C 1
ATOM 814 O O . ASN A 1 103 ? 26.368 -6.292 -9.538 1.00 88.62 103 ASN A O 1
ATOM 818 N N . PRO A 1 104 ? 28.419 -7.230 -9.534 1.00 87.94 104 PRO A N 1
ATOM 819 C CA . PRO A 1 104 ? 28.476 -7.400 -10.986 1.00 87.94 104 PRO A CA 1
ATOM 820 C C . PRO A 1 104 ? 27.350 -8.293 -11.527 1.00 87.94 104 PRO A C 1
ATOM 822 O O . PRO A 1 104 ? 26.857 -8.043 -12.623 1.00 87.94 104 PRO A O 1
ATOM 825 N N . LEU A 1 105 ? 26.864 -9.270 -10.748 1.00 90.81 105 LEU A N 1
ATOM 826 C CA . LEU A 1 105 ? 25.720 -10.099 -11.137 1.00 90.81 105 LEU A CA 1
ATOM 827 C C . LEU A 1 105 ? 24.445 -9.258 -11.274 1.00 90.81 105 LEU A C 1
ATOM 829 O O . LEU A 1 105 ? 23.679 -9.441 -12.216 1.00 90.81 105 LEU A O 1
ATOM 833 N N . ALA A 1 106 ? 24.226 -8.306 -10.363 1.00 87.56 106 ALA A N 1
ATOM 834 C CA . ALA A 1 106 ? 23.080 -7.405 -10.441 1.00 87.56 106 ALA A CA 1
ATOM 835 C C . ALA A 1 106 ? 23.170 -6.481 -11.666 1.00 87.56 106 ALA A C 1
ATOM 837 O O . ALA A 1 106 ? 22.147 -6.216 -12.296 1.00 87.56 106 ALA A O 1
ATOM 838 N N . ALA A 1 107 ? 24.379 -6.051 -12.047 1.00 84.88 107 ALA A N 1
ATOM 839 C CA . ALA A 1 107 ? 24.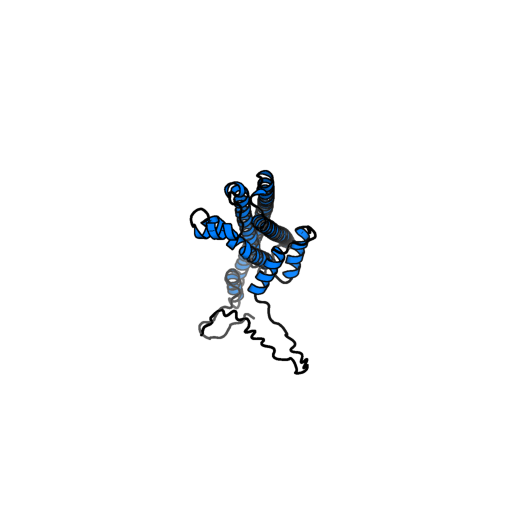603 -5.306 -13.284 1.00 84.88 107 ALA A CA 1
ATOM 840 C C . ALA A 1 107 ? 24.273 -6.151 -14.528 1.00 84.88 107 ALA A C 1
ATOM 842 O O . ALA A 1 107 ? 23.541 -5.687 -15.400 1.00 84.88 107 ALA A O 1
ATOM 843 N N . SER A 1 108 ? 24.714 -7.414 -14.582 1.00 87.06 108 SER A N 1
ATOM 844 C CA . SER A 1 108 ? 24.361 -8.336 -15.673 1.00 87.06 108 SER A CA 1
ATOM 845 C C . SER A 1 108 ? 22.855 -8.607 -15.751 1.00 87.06 108 SER A C 1
ATOM 847 O O . SER A 1 108 ? 22.282 -8.583 -16.839 1.00 87.06 108 SER A O 1
ATOM 849 N N . VAL A 1 109 ? 22.183 -8.810 -14.611 1.00 88.69 109 VAL A N 1
ATOM 850 C CA . VAL A 1 109 ? 20.720 -8.989 -14.558 1.00 88.69 109 VAL A CA 1
ATOM 851 C C . VAL A 1 109 ? 19.990 -7.721 -15.008 1.00 88.69 109 VAL A C 1
ATOM 853 O O . VAL A 1 109 ? 18.993 -7.817 -15.721 1.00 88.69 109 VAL A O 1
ATOM 856 N N . ALA A 1 110 ? 20.478 -6.534 -14.634 1.00 83.88 110 ALA A N 1
ATOM 857 C CA . ALA A 1 110 ? 19.917 -5.265 -15.094 1.00 83.88 110 ALA A CA 1
ATOM 858 C C . ALA A 1 110 ? 20.038 -5.110 -16.618 1.00 83.88 110 ALA A C 1
ATOM 860 O O . ALA A 1 110 ? 19.055 -4.736 -17.258 1.00 83.88 110 ALA A O 1
ATOM 861 N N . MET A 1 111 ? 21.194 -5.461 -17.197 1.00 82.25 111 MET A N 1
ATOM 862 C CA . MET A 1 111 ? 21.382 -5.476 -18.653 1.00 82.25 111 MET A CA 1
ATOM 863 C C . MET A 1 111 ? 20.447 -6.480 -19.337 1.00 82.25 111 MET A C 1
ATOM 865 O O . MET A 1 111 ? 19.800 -6.137 -20.322 1.00 82.25 111 MET A O 1
ATOM 869 N N . LEU A 1 112 ? 20.313 -7.697 -18.794 1.00 84.81 112 LEU A N 1
ATOM 870 C CA . LEU A 1 112 ? 19.419 -8.725 -19.340 1.00 84.81 112 LEU A CA 1
ATOM 871 C C . LEU A 1 112 ? 17.945 -8.292 -19.297 1.00 84.81 112 LEU A C 1
ATOM 873 O O . LEU A 1 112 ? 17.187 -8.565 -20.225 1.00 84.81 112 LEU A O 1
ATOM 877 N N . LYS A 1 113 ? 17.543 -7.580 -18.237 1.00 80.50 113 LYS A N 1
ATOM 878 C CA . LYS A 1 113 ? 16.207 -6.978 -18.106 1.00 80.50 113 LYS A CA 1
ATOM 879 C C . LYS A 1 113 ? 16.053 -5.654 -18.871 1.00 80.50 113 LYS A C 1
ATOM 881 O O . LYS A 1 113 ? 15.021 -5.006 -18.714 1.00 80.50 113 LYS A O 1
ATOM 886 N N . GLN A 1 114 ? 17.036 -5.280 -19.696 1.00 76.62 114 GLN A N 1
ATOM 887 C CA . GLN A 1 114 ? 17.028 -4.098 -20.566 1.00 76.62 114 GLN A CA 1
ATOM 888 C C . GLN A 1 114 ? 16.831 -2.773 -19.816 1.00 76.62 114 GLN A C 1
ATOM 890 O O . GLN A 1 114 ? 16.218 -1.841 -20.333 1.00 76.62 114 GLN A O 1
ATOM 895 N N . LEU A 1 115 ? 17.346 -2.661 -18.588 1.00 78.12 115 LEU A N 1
ATOM 896 C CA . LEU A 1 115 ? 17.328 -1.377 -17.891 1.00 78.12 115 LEU A CA 1
ATOM 897 C C . LEU A 1 115 ? 18.304 -0.384 -18.552 1.00 78.12 115 LEU A C 1
ATOM 899 O O . LEU A 1 115 ? 19.337 -0.798 -19.080 1.00 78.12 115 LEU A O 1
ATOM 903 N N . PRO A 1 116 ? 18.029 0.933 -18.482 1.00 72.94 116 PRO A N 1
ATOM 904 C CA . PRO A 1 116 ? 18.933 1.949 -19.011 1.00 72.94 116 PRO A CA 1
ATOM 905 C C . PRO A 1 116 ? 20.359 1.875 -18.449 1.00 72.94 116 PRO A C 1
ATOM 907 O O . PRO A 1 116 ? 20.549 1.757 -17.240 1.00 72.94 116 PRO A O 1
ATOM 910 N N . ASN A 1 117 ? 21.356 2.048 -19.324 1.00 68.06 117 ASN A N 1
ATOM 911 C CA . ASN A 1 117 ? 22.777 1.976 -18.962 1.00 68.06 117 ASN A CA 1
ATOM 912 C C . ASN A 1 117 ? 23.219 3.097 -17.998 1.00 68.06 117 ASN A C 1
ATOM 914 O O . ASN A 1 117 ? 24.046 2.855 -17.119 1.00 68.06 117 ASN A O 1
ATOM 918 N N . ASP A 1 118 ? 22.674 4.318 -18.130 1.00 71.81 118 ASP A N 1
ATOM 919 C CA . ASP A 1 118 ? 22.936 5.409 -17.179 1.00 71.81 118 ASP A CA 1
ATOM 920 C C . ASP A 1 118 ? 21.794 5.571 -16.167 1.00 71.81 118 ASP A C 1
ATOM 922 O O . ASP A 1 118 ? 20.845 6.341 -16.340 1.00 71.81 118 ASP A O 1
ATOM 926 N N . LEU A 1 119 ? 21.924 4.866 -15.044 1.00 75.06 119 LEU A N 1
ATOM 927 C CA . LEU A 1 119 ? 20.986 4.957 -13.926 1.00 75.06 119 LEU A CA 1
ATOM 928 C C . LEU A 1 119 ? 21.053 6.296 -13.168 1.00 75.06 119 LEU A C 1
ATOM 930 O O . LEU A 1 119 ? 20.172 6.567 -12.347 1.00 75.06 119 LEU A O 1
ATOM 934 N N . ARG A 1 120 ? 22.057 7.164 -13.401 1.00 76.19 120 ARG A N 1
ATOM 935 C CA . ARG A 1 120 ? 22.154 8.457 -12.690 1.00 76.19 120 ARG A CA 1
ATOM 936 C C . ARG A 1 120 ? 20.978 9.363 -13.015 1.00 76.19 120 ARG A C 1
ATOM 938 O O . ARG A 1 120 ? 20.463 10.008 -12.104 1.00 76.19 120 ARG A O 1
ATOM 945 N N . MET A 1 121 ? 20.519 9.353 -14.266 1.00 74.62 121 MET A N 1
ATOM 946 C CA . MET A 1 121 ? 19.364 10.142 -14.705 1.00 74.62 121 MET A CA 1
ATOM 947 C C . MET A 1 121 ? 18.062 9.669 -14.051 1.00 74.62 121 MET A C 1
ATOM 949 O O . MET A 1 121 ? 17.164 10.470 -13.811 1.00 74.62 121 MET A O 1
ATOM 953 N N . LEU A 1 122 ? 17.983 8.391 -13.668 1.00 80.44 122 LEU A N 1
ATOM 954 C CA . LEU A 1 122 ? 16.817 7.802 -13.012 1.00 80.44 122 LEU A CA 1
ATOM 955 C C . LEU A 1 122 ? 16.790 8.014 -11.490 1.00 80.44 122 LEU A C 1
ATOM 957 O O . LEU A 1 122 ? 15.759 7.764 -10.862 1.00 80.44 122 LEU A O 1
ATOM 961 N N . LYS A 1 123 ? 17.872 8.521 -10.879 1.00 84.25 123 LYS A N 1
ATOM 962 C CA . LYS A 1 123 ? 17.949 8.757 -9.423 1.00 84.25 123 LYS A CA 1
ATOM 963 C C . LYS A 1 123 ? 16.764 9.553 -8.858 1.00 84.25 123 LYS A C 1
ATOM 965 O O . LYS A 1 123 ? 16.216 9.114 -7.844 1.00 84.25 123 LYS A O 1
ATOM 970 N N . PRO A 1 124 ? 16.321 10.678 -9.460 1.00 87.06 124 PRO A N 1
ATOM 971 C CA . PRO A 1 124 ? 15.174 11.426 -8.945 1.00 87.06 124 PRO A CA 1
ATOM 972 C C . PRO A 1 124 ? 13.890 10.594 -8.968 1.00 87.06 124 PRO A C 1
ATOM 974 O O . PRO A 1 124 ? 13.129 10.598 -8.003 1.00 87.06 124 PRO A O 1
ATOM 977 N N . ARG A 1 125 ? 13.690 9.819 -10.040 1.00 87.50 125 ARG A N 1
ATOM 978 C CA . ARG A 1 125 ? 12.541 8.927 -10.206 1.00 87.50 125 ARG A CA 1
ATOM 979 C C . ARG A 1 125 ? 12.550 7.809 -9.165 1.00 87.50 125 ARG A C 1
ATOM 981 O O . ARG A 1 125 ? 11.526 7.564 -8.540 1.00 87.50 125 ARG A O 1
ATOM 988 N N . PHE A 1 126 ? 13.703 7.189 -8.908 1.00 87.56 126 PHE A N 1
ATOM 989 C CA . PHE A 1 126 ? 13.846 6.152 -7.877 1.00 87.56 126 PHE A CA 1
ATOM 990 C C . PHE A 1 126 ? 13.626 6.689 -6.467 1.00 87.56 126 PHE A C 1
ATOM 992 O O . PHE A 1 126 ? 12.959 6.040 -5.665 1.00 87.56 126 PHE A O 1
ATOM 999 N N . LYS A 1 127 ? 14.138 7.889 -6.172 1.00 90.69 127 LYS A N 1
ATOM 1000 C CA . LYS A 1 127 ? 13.900 8.558 -4.890 1.00 90.69 127 LYS A CA 1
ATOM 1001 C C . LYS A 1 127 ? 12.415 8.871 -4.691 1.00 90.69 127 LYS A C 1
ATOM 1003 O O . LYS A 1 127 ? 11.884 8.638 -3.610 1.00 90.69 127 LYS A O 1
ATOM 1008 N N . ALA A 1 128 ? 11.740 9.367 -5.727 1.00 93.31 128 ALA A N 1
ATOM 1009 C CA . ALA A 1 128 ? 10.304 9.624 -5.674 1.00 93.31 128 ALA A CA 1
ATOM 1010 C C . ALA A 1 128 ? 9.503 8.321 -5.501 1.00 93.31 128 ALA A C 1
ATOM 1012 O O . ALA A 1 128 ? 8.581 8.275 -4.691 1.00 93.31 128 ALA A O 1
ATOM 1013 N N . LEU A 1 129 ? 9.901 7.247 -6.194 1.00 93.31 129 LEU A N 1
ATOM 1014 C CA . LEU A 1 129 ? 9.288 5.924 -6.079 1.00 93.31 129 LEU A CA 1
ATOM 1015 C C . LEU A 1 129 ? 9.426 5.359 -4.659 1.00 93.31 129 LEU A C 1
ATOM 1017 O O . LEU A 1 129 ? 8.423 4.976 -4.065 1.00 93.31 129 LEU A O 1
ATOM 1021 N N . SER A 1 130 ? 10.634 5.348 -4.084 1.00 93.25 130 SER A N 1
ATOM 1022 C CA . SER A 1 130 ? 10.847 4.827 -2.725 1.00 93.25 130 SER A CA 1
ATOM 1023 C C . SER A 1 130 ? 10.115 5.660 -1.670 1.00 93.25 130 SER A C 1
ATOM 1025 O O . SER A 1 130 ? 9.516 5.103 -0.749 1.00 93.25 130 SER A O 1
ATOM 1027 N N . SER A 1 131 ? 10.088 6.987 -1.838 1.00 96.25 131 SER A N 1
ATOM 1028 C CA . SER A 1 131 ? 9.308 7.878 -0.979 1.00 96.25 131 SER A CA 1
ATOM 1029 C C . SER A 1 131 ? 7.819 7.554 -1.053 1.00 96.25 131 SER A C 1
ATOM 1031 O O . SER A 1 131 ? 7.165 7.482 -0.017 1.00 96.25 131 SER A O 1
ATOM 1033 N N . LEU A 1 132 ? 7.285 7.316 -2.254 1.00 97.06 132 LEU A N 1
ATOM 1034 C CA . LEU A 1 132 ? 5.879 6.973 -2.449 1.00 97.06 132 LEU A CA 1
ATOM 1035 C C . LEU A 1 132 ? 5.527 5.632 -1.810 1.00 97.06 132 LEU A C 1
ATOM 1037 O O . LEU A 1 132 ? 4.516 5.540 -1.118 1.00 97.06 132 LEU A O 1
ATOM 1041 N N . VAL A 1 133 ? 6.383 4.620 -1.966 1.00 96.38 133 VAL A N 1
ATOM 1042 C CA . VAL A 1 133 ? 6.211 3.319 -1.300 1.00 96.38 133 VAL A CA 1
ATOM 1043 C C . VAL A 1 133 ? 6.183 3.473 0.216 1.00 96.38 133 VAL A C 1
ATOM 1045 O O . VAL A 1 133 ? 5.288 2.934 0.866 1.00 96.38 133 VAL A O 1
ATOM 1048 N N . LYS A 1 134 ? 7.095 4.267 0.785 1.00 97.19 134 LYS A N 1
ATOM 1049 C CA . LYS A 1 134 ? 7.095 4.554 2.223 1.00 97.19 134 LYS A CA 1
ATOM 1050 C C . LYS A 1 134 ? 5.790 5.221 2.670 1.00 97.19 134 LYS A C 1
ATOM 1052 O O . LYS A 1 134 ? 5.165 4.750 3.614 1.00 97.19 134 LYS A O 1
ATOM 1057 N N . THR A 1 135 ? 5.333 6.256 1.963 1.00 98.00 135 THR A N 1
ATOM 1058 C CA . THR A 1 135 ? 4.081 6.947 2.309 1.00 98.00 135 THR A CA 1
ATOM 1059 C C . THR A 1 135 ? 2.857 6.035 2.174 1.00 98.00 135 THR A C 1
ATOM 1061 O O . THR A 1 135 ? 1.972 6.081 3.025 1.00 98.00 135 THR A O 1
ATOM 1064 N N . MET A 1 136 ? 2.804 5.165 1.157 1.00 98.38 136 MET A N 1
ATOM 1065 C CA . MET A 1 136 ? 1.744 4.155 1.027 1.00 98.38 136 MET A CA 1
ATOM 1066 C C . MET A 1 136 ? 1.713 3.202 2.230 1.00 98.38 136 MET A C 1
ATOM 1068 O O . MET A 1 136 ? 0.633 2.899 2.741 1.00 98.38 136 MET A O 1
ATOM 1072 N N . LEU A 1 137 ? 2.880 2.760 2.713 1.00 97.88 137 LEU A N 1
ATOM 1073 C CA . LEU A 1 137 ? 2.981 1.911 3.903 1.00 97.88 137 LEU A CA 1
ATOM 1074 C C . LEU A 1 137 ? 2.512 2.636 5.168 1.00 97.88 137 LEU A C 1
ATOM 1076 O O . LEU A 1 137 ? 1.785 2.044 5.960 1.00 97.88 137 LEU A O 1
ATOM 1080 N N . ASP A 1 138 ? 2.882 3.904 5.350 1.00 97.88 138 ASP A N 1
ATOM 1081 C CA . ASP A 1 138 ? 2.467 4.693 6.517 1.00 97.88 138 ASP A CA 1
ATOM 1082 C C . ASP A 1 138 ? 0.942 4.895 6.548 1.00 97.88 138 ASP A C 1
ATOM 1084 O O . ASP A 1 138 ? 0.300 4.681 7.579 1.00 97.88 138 ASP A O 1
ATOM 1088 N N . VAL A 1 139 ? 0.331 5.200 5.396 1.00 98.12 139 VAL A N 1
ATOM 1089 C CA . VAL A 1 139 ? -1.134 5.270 5.254 1.00 98.12 139 VAL A CA 1
ATOM 1090 C C . VAL A 1 139 ? -1.786 3.920 5.550 1.00 98.12 139 VAL A C 1
ATOM 1092 O O . VAL A 1 139 ? -2.763 3.862 6.292 1.00 98.12 139 VAL A O 1
ATOM 1095 N N . THR A 1 140 ? -1.231 2.827 5.029 1.00 98.12 140 THR A N 1
ATOM 1096 C CA . THR A 1 140 ? -1.786 1.480 5.241 1.00 98.12 140 THR A CA 1
ATOM 1097 C C . THR A 1 140 ? -1.726 1.066 6.708 1.00 98.12 140 THR A C 1
ATOM 1099 O O . THR A 1 140 ? -2.712 0.570 7.245 1.00 98.12 140 THR A O 1
ATOM 1102 N N . LYS A 1 141 ? -0.610 1.335 7.397 1.00 97.31 141 LYS A N 1
ATOM 1103 C CA . LYS A 1 141 ? -0.487 1.110 8.847 1.00 97.31 141 LYS A CA 1
ATOM 1104 C C . LYS A 1 141 ? -1.532 1.895 9.633 1.00 97.31 141 LYS A C 1
ATOM 1106 O O . LYS A 1 141 ? -2.071 1.381 10.607 1.00 97.31 141 LYS A O 1
ATOM 1111 N N . CYS A 1 142 ? -1.837 3.119 9.205 1.00 96.00 142 CYS A N 1
ATOM 1112 C CA . CYS A 1 142 ? -2.877 3.933 9.823 1.00 96.00 142 CYS A CA 1
ATOM 1113 C C . CYS A 1 142 ? -4.279 3.317 9.645 1.00 96.00 142 CYS A C 1
ATOM 1115 O O . CYS A 1 142 ? -5.040 3.249 10.609 1.00 96.00 142 CYS A O 1
ATOM 1117 N N . ILE A 1 143 ? -4.592 2.793 8.453 1.00 96.38 143 ILE A N 1
ATOM 1118 C CA . ILE A 1 143 ? -5.846 2.059 8.198 1.00 96.38 143 ILE A CA 1
ATOM 1119 C C . ILE A 1 143 ? -5.927 0.806 9.085 1.00 96.38 143 ILE A C 1
ATOM 1121 O O . ILE A 1 143 ? -6.940 0.600 9.747 1.00 96.38 143 ILE A O 1
ATOM 1125 N N . ILE A 1 144 ? -4.852 0.012 9.164 1.00 95.19 144 ILE A N 1
ATOM 1126 C CA . ILE A 1 144 ? -4.787 -1.184 10.025 1.00 95.19 144 ILE A CA 1
ATOM 1127 C C . ILE A 1 144 ? -5.006 -0.810 11.497 1.00 95.19 144 ILE A C 1
ATOM 1129 O O . ILE A 1 144 ? -5.768 -1.477 12.193 1.00 95.19 144 ILE A O 1
ATOM 1133 N N . LYS A 1 145 ? -4.384 0.280 11.975 1.00 92.69 145 LYS A N 1
ATOM 1134 C CA . LYS A 1 145 ? -4.572 0.781 13.347 1.00 92.69 145 LYS A CA 1
ATOM 1135 C C . LYS A 1 145 ? -6.046 1.067 13.640 1.00 92.69 145 LYS A C 1
ATOM 1137 O O . LYS A 1 145 ? -6.509 0.741 14.726 1.00 92.69 145 LYS A O 1
ATOM 1142 N N . PHE A 1 146 ? -6.774 1.656 12.691 1.00 91.19 146 PHE A N 1
ATOM 1143 C CA . PHE A 1 146 ? -8.205 1.918 12.848 1.00 91.19 146 PHE A CA 1
ATOM 1144 C C . PHE A 1 146 ? -9.047 0.641 12.829 1.00 91.19 146 PHE A C 1
ATOM 1146 O O . PHE A 1 146 ? -9.894 0.445 13.696 1.00 91.19 146 PHE A O 1
ATOM 1153 N N . GLU A 1 147 ? -8.818 -0.235 11.852 1.00 89.19 147 GLU A N 1
ATOM 1154 C CA . GLU A 1 147 ? -9.563 -1.491 11.695 1.00 89.19 147 GLU A CA 1
ATOM 1155 C C . GLU A 1 147 ? -9.315 -2.466 12.865 1.00 89.19 147 GLU A C 1
ATOM 1157 O O . GLU A 1 147 ? -10.151 -3.327 13.148 1.00 89.19 147 GLU A O 1
ATOM 1162 N N . GLY A 1 148 ? -8.197 -2.310 13.579 1.00 86.12 148 GLY A N 1
ATOM 1163 C CA . GLY A 1 148 ? -7.877 -3.031 14.812 1.00 86.12 148 GLY A CA 1
ATOM 1164 C C . GLY A 1 148 ? -8.499 -2.459 16.092 1.00 86.12 148 GLY A C 1
ATOM 1165 O O . GLY A 1 148 ? -8.299 -3.038 17.158 1.00 86.12 148 GLY A O 1
ATOM 1166 N N . LEU A 1 149 ? -9.232 -1.340 16.038 1.00 84.62 149 LEU A N 1
ATOM 1167 C CA . LEU A 1 149 ? -9.881 -0.776 17.226 1.00 84.62 149 LEU A CA 1
ATOM 1168 C C . LEU A 1 149 ? -11.006 -1.705 17.736 1.00 84.62 149 LEU A C 1
ATOM 1170 O O . LEU A 1 149 ? -11.742 -2.275 16.924 1.00 84.62 149 LEU A O 1
ATOM 1174 N N . PRO A 1 150 ? -11.218 -1.825 19.064 1.00 75.19 150 PRO A N 1
ATOM 1175 C CA . PRO A 1 150 ? -12.210 -2.725 19.664 1.00 75.19 150 PRO A CA 1
ATOM 1176 C C . PRO A 1 150 ? -13.650 -2.180 19.556 1.00 75.19 150 PRO A C 1
ATOM 1178 O O . PRO A 1 150 ? -14.393 -2.110 20.536 1.00 75.19 150 PRO A O 1
ATOM 1181 N N . LEU A 1 151 ? -14.077 -1.825 18.340 1.00 71.19 151 LEU A N 1
ATOM 1182 C CA . LEU A 1 151 ? -15.383 -1.228 18.027 1.00 71.19 151 LEU A CA 1
ATOM 1183 C C . LEU A 1 151 ? -16.580 -2.128 18.391 1.00 71.19 151 LEU A C 1
ATOM 1185 O O . LEU A 1 151 ? -17.707 -1.647 18.475 1.00 71.19 151 LEU A O 1
ATOM 1189 N N . LYS A 1 152 ? -16.349 -3.430 18.619 1.00 65.94 152 LYS A N 1
ATOM 1190 C CA . LYS A 1 152 ? -17.369 -4.380 19.095 1.00 65.94 152 LYS A CA 1
ATOM 1191 C C . LYS A 1 152 ? -17.789 -4.114 20.546 1.00 65.94 152 LYS A C 1
ATOM 1193 O O . LYS A 1 152 ? -18.947 -4.315 20.892 1.00 65.94 152 LYS A O 1
ATOM 1198 N N . HIS A 1 153 ? -16.856 -3.661 21.384 1.00 60.22 153 HIS A N 1
ATOM 1199 C CA . HIS A 1 153 ? -17.056 -3.515 22.830 1.00 60.22 153 HIS A CA 1
ATOM 1200 C C . HIS A 1 153 ? -17.541 -2.114 23.210 1.00 60.22 153 HIS A C 1
ATOM 1202 O O . HIS A 1 153 ? -18.254 -1.936 24.204 1.00 60.22 153 HIS A O 1
ATOM 1208 N N . VAL A 1 154 ? -17.168 -1.123 22.395 1.00 65.81 154 VAL A N 1
ATOM 1209 C CA . VAL A 1 154 ? -17.517 0.283 22.571 1.00 65.81 154 VAL A CA 1
ATOM 1210 C C . VAL A 1 154 ? -17.869 0.884 21.219 1.00 65.81 154 VAL A C 1
ATOM 1212 O O . VAL A 1 154 ? -17.019 1.022 20.340 1.00 65.81 154 VAL A O 1
ATOM 1215 N N . LYS A 1 155 ? -19.134 1.289 21.072 1.00 69.31 155 LYS A N 1
ATOM 1216 C CA . LYS A 1 155 ? -19.568 2.049 19.902 1.00 69.31 155 LYS A CA 1
ATOM 1217 C C . LYS A 1 155 ? -18.993 3.461 19.970 1.00 69.31 155 LYS A C 1
ATOM 1219 O O . LYS A 1 155 ? -19.169 4.191 20.957 1.00 69.31 155 LYS A O 1
ATOM 1224 N N . LEU A 1 156 ? -18.307 3.847 18.903 1.00 73.19 156 LEU A N 1
ATOM 1225 C CA . LEU A 1 156 ? -17.931 5.233 18.678 1.00 73.19 156 LEU A CA 1
ATOM 1226 C C . LEU A 1 156 ? -19.192 6.084 18.470 1.00 73.19 156 LEU A C 1
ATOM 1228 O O . LEU A 1 156 ? -20.267 5.552 18.196 1.00 73.19 156 LEU A O 1
ATOM 1232 N N . ASP A 1 157 ? -19.062 7.397 18.633 1.00 76.69 157 ASP A N 1
ATOM 1233 C CA . ASP A 1 157 ? -20.078 8.315 18.121 1.00 76.69 157 ASP A CA 1
ATOM 1234 C C . ASP A 1 157 ? -20.288 8.084 16.609 1.00 76.69 157 ASP A C 1
ATOM 1236 O O . ASP A 1 157 ? -19.317 7.894 15.867 1.00 76.69 157 ASP A O 1
ATOM 1240 N N . ASP A 1 158 ? -21.548 8.062 16.170 1.00 75.75 158 ASP A N 1
ATOM 1241 C CA . ASP A 1 158 ? -21.917 7.679 14.800 1.00 75.75 158 ASP A CA 1
ATOM 1242 C C . ASP A 1 158 ? -21.303 8.639 13.766 1.00 75.75 158 ASP A C 1
ATOM 1244 O O . ASP A 1 158 ? -20.747 8.207 12.751 1.00 75.75 158 ASP A O 1
ATOM 1248 N N . GLY A 1 159 ? -21.266 9.938 14.089 1.00 81.81 159 GLY A N 1
ATOM 1249 C CA . GLY A 1 159 ? -20.637 10.963 13.257 1.00 81.81 159 GLY A CA 1
ATOM 1250 C C . GLY A 1 159 ? -19.122 10.781 13.147 1.00 81.81 159 GLY A C 1
ATOM 1251 O O . GLY A 1 159 ? -18.565 10.784 12.046 1.00 81.81 159 GLY A O 1
ATOM 1252 N N . SER A 1 160 ? -18.451 10.548 14.276 1.00 80.00 160 SER A N 1
ATOM 1253 C CA . SER A 1 160 ? -17.000 10.304 14.313 1.00 80.00 160 SER A CA 1
ATOM 1254 C C . SER A 1 160 ? -16.610 9.049 13.516 1.00 80.00 160 SER A C 1
ATOM 1256 O O . SER A 1 160 ? -15.624 9.055 12.772 1.00 80.00 160 SER A O 1
ATOM 1258 N N . MET A 1 161 ? -17.423 7.987 13.593 1.00 83.25 161 MET A N 1
ATOM 1259 C CA . MET A 1 161 ? -17.194 6.745 12.848 1.00 83.25 161 MET A CA 1
ATOM 1260 C C . MET A 1 161 ? -17.382 6.931 11.340 1.00 83.25 161 MET A C 1
ATOM 1262 O O . MET A 1 161 ? -16.566 6.438 10.556 1.00 83.25 161 MET A O 1
ATOM 1266 N N . ALA A 1 162 ? -18.438 7.633 10.925 1.00 86.88 162 ALA A N 1
ATOM 1267 C CA . ALA A 1 162 ? -18.704 7.912 9.516 1.00 86.88 162 ALA A CA 1
ATOM 1268 C C . ALA A 1 162 ? -17.570 8.731 8.879 1.00 86.88 162 ALA A C 1
ATOM 1270 O O . ALA A 1 162 ? -17.084 8.390 7.794 1.00 86.88 162 ALA A O 1
ATOM 1271 N N . ILE A 1 163 ? -17.082 9.757 9.586 1.00 89.06 163 ILE A N 1
ATOM 1272 C CA . ILE A 1 163 ? -15.955 10.581 9.136 1.00 89.06 163 ILE A CA 1
ATOM 1273 C C . ILE A 1 163 ? -14.700 9.720 8.965 1.00 89.06 163 ILE A C 1
ATOM 1275 O O . ILE A 1 163 ? -14.085 9.752 7.896 1.00 89.06 163 ILE A O 1
ATOM 1279 N N . ALA A 1 164 ? -14.335 8.911 9.963 1.00 88.94 164 ALA A N 1
ATOM 1280 C CA . ALA A 1 164 ? -13.147 8.062 9.881 1.00 88.94 164 ALA A CA 1
ATOM 1281 C C . ALA A 1 164 ? -13.223 7.055 8.718 1.00 88.94 164 ALA A C 1
ATOM 1283 O O . ALA A 1 164 ? -12.273 6.943 7.939 1.00 88.94 164 ALA A O 1
ATOM 1284 N N . LYS A 1 165 ? -14.376 6.397 8.528 1.00 90.75 165 LYS A N 1
ATOM 1285 C CA . LYS A 1 165 ? -14.607 5.482 7.396 1.00 90.75 165 LYS A CA 1
ATOM 1286 C C . LYS A 1 165 ? -14.461 6.180 6.044 1.00 90.75 165 LYS A C 1
ATOM 1288 O O . LYS A 1 165 ? -13.817 5.634 5.152 1.00 90.75 165 LYS A O 1
ATOM 1293 N N . SER A 1 166 ? -14.978 7.402 5.900 1.00 93.88 166 SER A N 1
ATOM 1294 C CA . SER A 1 166 ? -14.828 8.167 4.655 1.00 93.88 166 SER A CA 1
ATOM 1295 C C . SER A 1 166 ? -13.355 8.433 4.310 1.00 93.88 166 SER A C 1
ATOM 1297 O O . SER A 1 166 ? -12.938 8.233 3.166 1.00 93.88 166 SER A O 1
ATOM 1299 N N . TYR A 1 167 ? -12.532 8.786 5.307 1.00 94.25 167 TYR A N 1
ATOM 1300 C CA . TYR A 1 167 ? -11.093 8.968 5.116 1.00 94.25 167 TYR A CA 1
ATOM 1301 C C . TYR A 1 167 ? -10.381 7.661 4.767 1.00 94.25 167 TYR A C 1
ATOM 1303 O O . TYR A 1 167 ? -9.456 7.691 3.957 1.00 94.25 167 TYR A O 1
ATOM 1311 N N . ILE A 1 168 ? -10.818 6.525 5.316 1.00 95.19 168 ILE A N 1
ATOM 1312 C CA . ILE A 1 168 ? -10.278 5.204 4.967 1.00 95.19 168 ILE A CA 1
ATOM 1313 C C . ILE A 1 168 ? -10.555 4.869 3.505 1.00 95.19 168 ILE A C 1
ATOM 1315 O O . ILE A 1 168 ? -9.638 4.439 2.812 1.00 95.19 168 ILE A O 1
ATOM 1319 N N . TYR A 1 169 ? -11.767 5.114 3.004 1.00 95.31 169 TYR A N 1
ATOM 1320 C CA . TYR A 1 169 ? -12.104 4.841 1.601 1.00 95.31 169 TYR A CA 1
ATOM 1321 C C . TYR A 1 169 ? -11.257 5.692 0.650 1.00 95.31 169 TYR A C 1
ATOM 1323 O O . TYR A 1 169 ? -10.682 5.181 -0.313 1.00 95.31 169 TYR A O 1
ATOM 1331 N N . ILE A 1 170 ? -11.102 6.982 0.968 1.00 96.25 170 ILE A N 1
ATOM 1332 C CA . ILE A 1 170 ? -10.240 7.901 0.215 1.00 96.25 170 ILE A CA 1
ATOM 1333 C C . ILE A 1 170 ? -8.778 7.433 0.269 1.00 96.25 170 ILE A C 1
ATOM 1335 O O . ILE A 1 170 ? -8.098 7.398 -0.757 1.00 96.25 170 ILE A O 1
ATOM 1339 N N . ALA A 1 171 ? -8.283 7.058 1.447 1.00 97.31 171 ALA A N 1
ATOM 1340 C CA . ALA A 1 171 ? -6.915 6.594 1.633 1.00 97.31 171 ALA A CA 1
ATOM 1341 C C . ALA A 1 171 ? -6.637 5.296 0.868 1.00 97.31 171 ALA A C 1
ATOM 1343 O O . ALA A 1 171 ? -5.661 5.231 0.122 1.00 97.31 171 ALA A O 1
ATOM 1344 N N . ALA A 1 172 ? -7.517 4.302 0.982 1.00 97.69 172 ALA A N 1
ATOM 1345 C CA . ALA A 1 172 ? -7.405 3.031 0.277 1.00 97.69 172 ALA A CA 1
ATOM 1346 C C . ALA A 1 172 ? -7.385 3.224 -1.243 1.00 97.69 172 ALA A C 1
ATOM 1348 O O . ALA A 1 172 ? -6.549 2.636 -1.937 1.00 97.69 172 ALA A O 1
ATOM 1349 N N . TYR A 1 173 ? -8.259 4.095 -1.759 1.00 97.25 173 TYR A N 1
ATOM 1350 C CA . TYR A 1 173 ? -8.277 4.472 -3.169 1.00 97.25 173 TYR A CA 1
ATOM 1351 C C . TYR A 1 173 ? -6.934 5.050 -3.617 1.00 97.25 173 TYR A C 1
ATOM 1353 O O . TYR A 1 173 ? -6.349 4.591 -4.599 1.00 97.25 173 TYR A O 1
ATOM 1361 N N . TRP A 1 174 ? -6.409 6.034 -2.884 1.00 97.56 174 TRP A N 1
ATOM 1362 C CA . TRP A 1 174 ? -5.161 6.688 -3.267 1.00 97.56 174 TRP A CA 1
ATOM 1363 C C . TRP A 1 174 ? -3.933 5.795 -3.106 1.00 97.56 174 TRP A C 1
ATOM 1365 O O . TRP A 1 174 ? -3.022 5.913 -3.925 1.00 97.56 174 TRP A O 1
ATOM 1375 N N . VAL A 1 175 ? -3.901 4.887 -2.127 1.00 98.25 175 VAL A N 1
ATOM 1376 C CA . VAL A 1 175 ? -2.832 3.879 -2.021 1.00 98.25 175 VAL A CA 1
ATOM 1377 C C . VAL A 1 175 ? -2.872 2.944 -3.229 1.00 98.25 175 VAL A C 1
ATOM 1379 O O . VAL A 1 175 ? -1.859 2.782 -3.905 1.00 98.25 175 VAL A O 1
ATOM 1382 N N . THR A 1 176 ? -4.046 2.412 -3.571 1.00 97.00 176 THR A N 1
ATOM 1383 C CA . THR A 1 176 ? -4.215 1.493 -4.709 1.00 97.00 176 THR A CA 1
ATOM 1384 C C . THR A 1 176 ? -3.838 2.154 -6.032 1.00 97.00 176 THR A C 1
ATOM 1386 O O . THR A 1 176 ? -3.047 1.619 -6.811 1.00 97.00 176 THR A O 1
ATOM 1389 N N . ARG A 1 177 ? -4.322 3.379 -6.257 1.00 94.75 177 ARG A N 1
ATOM 1390 C CA . ARG A 1 177 ? -4.001 4.158 -7.458 1.00 94.75 177 ARG A CA 1
ATOM 1391 C C . ARG A 1 177 ? -2.514 4.502 -7.547 1.00 94.75 177 ARG A C 1
ATOM 1393 O O . ARG A 1 177 ? -1.948 4.497 -8.638 1.00 94.75 177 ARG A O 1
ATOM 1400 N N . SER A 1 178 ? -1.873 4.783 -6.411 1.00 96.19 178 SER A N 1
ATOM 1401 C CA . SER A 1 178 ? -0.429 5.036 -6.349 1.00 96.19 178 SER A CA 1
ATOM 1402 C C . SER A 1 178 ? 0.373 3.778 -6.667 1.00 96.19 178 SER A C 1
ATOM 1404 O O . SER A 1 178 ? 1.318 3.853 -7.445 1.00 96.19 178 SER A O 1
ATOM 1406 N N . ALA A 1 179 ? -0.036 2.616 -6.155 1.00 96.38 179 ALA A N 1
ATOM 1407 C CA . ALA A 1 179 ? 0.596 1.338 -6.468 1.00 96.38 179 ALA A CA 1
ATOM 1408 C C . ALA A 1 179 ? 0.488 1.003 -7.970 1.00 96.38 179 ALA A C 1
ATOM 1410 O O . ALA A 1 179 ? 1.474 0.594 -8.585 1.00 96.38 179 ALA A O 1
ATOM 1411 N N . LEU A 1 180 ? -0.670 1.259 -8.593 1.00 93.69 180 LEU A N 1
ATOM 1412 C CA . LEU A 1 180 ? -0.864 1.129 -10.045 1.00 93.69 180 LEU A CA 1
ATOM 1413 C C . LEU A 1 180 ? 0.028 2.085 -10.851 1.00 93.69 180 LEU A C 1
ATOM 1415 O O . LEU A 1 180 ? 0.626 1.681 -11.853 1.00 93.69 180 LEU A O 1
ATOM 1419 N N . ALA A 1 181 ? 0.145 3.343 -10.416 1.00 92.56 181 ALA A N 1
ATOM 1420 C CA . ALA A 1 181 ? 1.026 4.321 -11.050 1.00 92.56 181 ALA A CA 1
ATOM 1421 C C . ALA A 1 181 ? 2.502 3.895 -10.947 1.00 92.56 181 ALA A C 1
ATOM 1423 O O . ALA A 1 181 ? 3.223 3.935 -11.943 1.00 92.56 181 ALA A O 1
ATOM 1424 N N . CYS A 1 182 ? 2.935 3.415 -9.776 1.00 92.69 182 CYS A N 1
ATOM 1425 C CA . CYS A 1 182 ? 4.266 2.846 -9.569 1.00 92.69 182 CYS A CA 1
ATOM 1426 C C . CYS A 1 182 ? 4.524 1.645 -10.485 1.00 92.69 182 CYS A C 1
ATOM 1428 O O . CYS A 1 182 ? 5.558 1.607 -11.147 1.00 92.69 182 CYS A O 1
ATOM 1430 N N . SER A 1 183 ? 3.586 0.694 -10.554 1.00 91.69 183 SER A N 1
ATOM 1431 C CA . SER A 1 183 ? 3.675 -0.481 -11.435 1.00 91.69 183 SER A CA 1
ATOM 1432 C C . SER A 1 183 ? 3.853 -0.067 -12.898 1.00 91.69 183 SER A C 1
ATOM 1434 O O . SER A 1 183 ? 4.786 -0.509 -13.566 1.00 91.69 183 SER A O 1
ATOM 1436 N N . SER A 1 184 ? 3.027 0.873 -13.365 1.00 89.25 184 SER A N 1
ATOM 1437 C CA . SER A 1 184 ? 3.102 1.401 -14.733 1.00 89.25 184 SER A CA 1
ATOM 1438 C C . SER A 1 184 ? 4.468 2.036 -15.006 1.00 89.25 184 SER A C 1
ATOM 1440 O O . SER A 1 184 ? 5.107 1.726 -16.006 1.00 89.25 184 SER A O 1
ATOM 1442 N N . GLN A 1 185 ? 4.981 2.831 -14.061 1.00 87.44 185 GLN A N 1
ATOM 1443 C CA . GLN A 1 185 ? 6.307 3.430 -14.181 1.00 87.44 185 GLN A CA 1
ATOM 1444 C C . GLN A 1 185 ? 7.451 2.404 -14.191 1.00 87.44 185 GLN A C 1
ATOM 1446 O O . GLN A 1 185 ? 8.426 2.601 -14.915 1.00 87.44 185 GLN A O 1
ATOM 1451 N N . ILE A 1 186 ? 7.360 1.322 -13.416 1.00 86.62 186 ILE A N 1
ATOM 1452 C CA . ILE A 1 186 ? 8.353 0.234 -13.432 1.00 86.62 186 ILE A CA 1
ATOM 1453 C C . ILE A 1 186 ? 8.319 -0.496 -14.778 1.00 86.62 186 ILE A C 1
ATOM 1455 O O . ILE A 1 186 ? 9.372 -0.804 -15.336 1.00 86.62 186 ILE A O 1
ATOM 1459 N N . THR A 1 187 ? 7.130 -0.749 -15.322 1.00 86.06 187 THR A N 1
ATOM 1460 C CA . THR A 1 187 ? 6.965 -1.359 -16.648 1.00 86.06 187 THR A CA 1
ATOM 1461 C C . THR A 1 187 ? 7.523 -0.460 -17.749 1.00 86.06 187 THR A C 1
ATOM 1463 O O . THR A 1 187 ? 8.250 -0.942 -18.613 1.00 86.06 187 THR A O 1
ATOM 1466 N N . ASP A 1 188 ? 7.273 0.849 -17.681 1.00 84.19 188 ASP A N 1
ATOM 1467 C CA . ASP A 1 188 ? 7.838 1.816 -18.627 1.00 84.19 188 ASP A CA 1
ATOM 1468 C C . ASP A 1 188 ? 9.362 1.845 -18.581 1.00 84.19 188 ASP A C 1
ATOM 1470 O O . ASP A 1 188 ? 9.999 1.908 -19.625 1.00 84.19 188 ASP A O 1
ATOM 1474 N N . LEU A 1 189 ? 9.958 1.751 -17.387 1.00 80.69 189 LEU A N 1
ATOM 1475 C CA . LEU A 1 189 ? 11.412 1.672 -17.230 1.00 80.69 189 LEU A CA 1
ATOM 1476 C C . LEU A 1 189 ? 12.009 0.427 -17.885 1.00 80.69 189 LEU A C 1
ATOM 1478 O O . LEU A 1 189 ? 13.073 0.522 -18.484 1.00 80.69 189 LEU A O 1
ATOM 1482 N N . LYS A 1 190 ? 11.331 -0.720 -17.773 1.00 78.44 190 LYS A N 1
ATOM 1483 C CA . LYS A 1 190 ? 11.761 -1.977 -18.406 1.00 78.44 190 LYS A CA 1
ATOM 1484 C C . LYS A 1 190 ? 11.602 -1.952 -19.930 1.00 78.44 190 LYS A C 1
ATOM 1486 O O . LYS A 1 190 ? 12.319 -2.660 -20.620 1.00 78.44 190 LYS A O 1
ATOM 1491 N N . ALA A 1 191 ? 10.655 -1.170 -20.449 1.00 78.62 191 ALA A N 1
ATOM 1492 C CA . ALA A 1 191 ? 10.393 -1.045 -21.884 1.00 78.62 191 ALA A CA 1
ATOM 1493 C C . ALA A 1 191 ? 11.214 0.069 -22.566 1.00 78.62 191 ALA A C 1
ATOM 1495 O O . ALA A 1 191 ? 11.173 0.205 -23.790 1.00 78.62 191 ALA A O 1
ATOM 1496 N N . MET A 1 192 ? 11.922 0.896 -21.791 1.00 74.12 192 MET A N 1
ATOM 1497 C CA . MET A 1 192 ? 12.612 2.082 -22.291 1.00 74.12 192 MET A CA 1
ATOM 1498 C C . MET A 1 192 ? 13.900 1.695 -23.019 1.00 74.12 192 MET A C 1
ATOM 1500 O O . MET A 1 192 ? 14.825 1.154 -22.418 1.00 74.12 192 MET A O 1
ATOM 1504 N N . LYS A 1 193 ? 14.002 2.025 -24.311 1.00 68.25 193 LYS A N 1
ATOM 1505 C CA . LYS A 1 193 ? 15.268 1.868 -25.041 1.00 68.25 193 LYS A CA 1
ATOM 1506 C C . LYS A 1 193 ? 16.308 2.875 -24.519 1.00 68.25 193 LYS A C 1
ATOM 1508 O O . LYS A 1 193 ? 15.922 4.007 -24.214 1.00 68.25 193 LYS A O 1
ATOM 1513 N N . PRO A 1 194 ? 17.612 2.537 -24.480 1.00 63.69 194 PRO A N 1
ATOM 1514 C CA . PRO A 1 194 ? 18.664 3.436 -23.986 1.00 63.69 194 PRO A CA 1
ATOM 1515 C C . PRO A 1 194 ? 18.675 4.815 -24.668 1.00 63.69 194 PRO A C 1
ATOM 1517 O O . PRO A 1 194 ? 18.926 5.827 -24.023 1.00 63.69 194 PRO A O 1
ATOM 1520 N N . GLU A 1 195 ? 18.326 4.858 -25.953 1.00 59.56 195 GLU A N 1
ATOM 1521 C CA . GLU A 1 195 ? 18.265 6.063 -26.794 1.00 59.56 195 GLU A CA 1
ATOM 1522 C C . GLU A 1 195 ? 17.080 6.991 -26.466 1.00 59.56 195 GLU A C 1
ATOM 1524 O O . GLU A 1 195 ? 17.086 8.163 -26.829 1.00 59.56 195 GLU A O 1
ATOM 1529 N N . GLN A 1 196 ? 16.050 6.485 -25.777 1.00 61.78 196 GLN A N 1
ATOM 1530 C CA . GLN A 1 196 ? 14.824 7.230 -25.456 1.00 61.78 196 GLN A CA 1
ATOM 1531 C C . GLN A 1 196 ? 14.879 7.912 -24.083 1.00 61.78 196 GLN A C 1
ATOM 1533 O O . GLN A 1 196 ? 13.964 8.658 -23.720 1.00 61.78 196 GLN A O 1
ATOM 1538 N N . VAL A 1 197 ? 15.940 7.678 -23.303 1.00 63.47 197 VAL A N 1
ATOM 1539 C CA . VAL A 1 197 ? 16.121 8.258 -21.967 1.00 63.47 197 VAL A CA 1
ATOM 1540 C C . VAL A 1 197 ? 16.510 9.730 -22.090 1.00 63.47 197 VAL A C 1
ATOM 1542 O O . VAL A 1 197 ? 17.679 10.098 -22.068 1.00 63.47 197 VAL A O 1
ATOM 1545 N N . CYS A 1 198 ? 15.505 10.598 -22.205 1.00 67.06 198 CYS A N 1
ATOM 1546 C CA . CYS A 1 198 ? 15.683 12.044 -22.119 1.00 67.06 198 CYS A CA 1
ATOM 1547 C C . CYS A 1 198 ? 15.398 12.550 -20.693 1.00 67.06 198 CYS A C 1
ATOM 1549 O O . CYS A 1 198 ? 14.456 12.097 -20.025 1.00 67.06 198 CYS A O 1
ATOM 1551 N N . SER A 1 199 ? 16.174 13.541 -20.240 1.00 67.62 199 SER A N 1
ATOM 1552 C CA . SER A 1 199 ? 16.024 14.189 -18.929 1.00 67.62 199 SER A CA 1
ATOM 1553 C C . SER A 1 199 ? 14.606 14.711 -18.680 1.00 67.62 199 SER A C 1
ATOM 1555 O O . SER A 1 199 ? 14.089 14.564 -17.574 1.00 67.62 199 SER A O 1
ATOM 1557 N N . ASN A 1 200 ? 13.936 15.240 -19.710 1.00 76.50 200 ASN A N 1
ATOM 1558 C CA . ASN A 1 200 ? 12.592 15.812 -19.583 1.00 76.50 200 ASN A CA 1
ATOM 1559 C C . ASN A 1 200 ? 11.534 14.747 -19.248 1.00 76.50 200 ASN A C 1
ATOM 1561 O O . ASN A 1 200 ? 10.749 14.934 -18.323 1.00 76.50 200 ASN A O 1
ATOM 1565 N N . SER A 1 201 ? 11.546 13.601 -19.939 1.00 78.25 201 SER A N 1
ATOM 1566 C CA . SER A 1 201 ? 10.609 12.496 -19.670 1.00 78.25 201 SER A CA 1
ATOM 1567 C C . SER A 1 201 ? 10.807 11.921 -18.263 1.00 78.25 201 SER A C 1
ATOM 1569 O O . SER A 1 201 ? 9.852 11.715 -17.510 1.00 78.25 201 SER A O 1
ATOM 1571 N N . THR A 1 202 ? 12.067 11.759 -17.853 1.00 79.75 202 THR A N 1
ATOM 1572 C CA . THR A 1 202 ? 12.405 11.250 -16.518 1.00 79.75 202 THR A CA 1
ATOM 1573 C C . THR A 1 202 ? 12.005 12.226 -15.408 1.00 79.75 202 THR A C 1
ATOM 1575 O O . THR A 1 202 ? 11.509 11.797 -14.362 1.00 79.75 202 THR A O 1
ATOM 1578 N N . ALA A 1 203 ? 12.164 13.533 -15.636 1.00 84.62 203 ALA A N 1
ATOM 1579 C CA . ALA A 1 203 ? 11.734 14.573 -14.707 1.00 84.62 203 ALA A CA 1
ATOM 1580 C C . ALA A 1 203 ? 10.207 14.605 -14.545 1.00 84.62 203 ALA A C 1
ATOM 1582 O O . ALA A 1 203 ? 9.722 14.661 -13.416 1.00 84.62 203 ALA A O 1
ATOM 1583 N N . ILE A 1 204 ? 9.449 14.490 -15.644 1.00 87.19 204 ILE A N 1
ATOM 1584 C CA . ILE A 1 204 ? 7.979 14.413 -15.609 1.00 87.19 204 ILE A CA 1
ATOM 1585 C C . ILE A 1 204 ? 7.530 13.189 -14.803 1.00 87.19 204 ILE A C 1
ATOM 1587 O O . ILE A 1 204 ? 6.704 13.313 -13.898 1.00 87.19 204 ILE A O 1
ATOM 1591 N N . ALA A 1 205 ? 8.118 12.019 -15.067 1.00 87.56 205 ALA A N 1
ATOM 1592 C CA . ALA A 1 205 ? 7.802 10.793 -14.339 1.00 87.56 205 ALA A CA 1
ATOM 1593 C C . ALA A 1 205 ? 8.107 10.916 -12.833 1.00 87.56 205 ALA A C 1
ATOM 1595 O O . ALA A 1 205 ? 7.292 10.518 -11.996 1.00 87.56 205 ALA A O 1
ATOM 159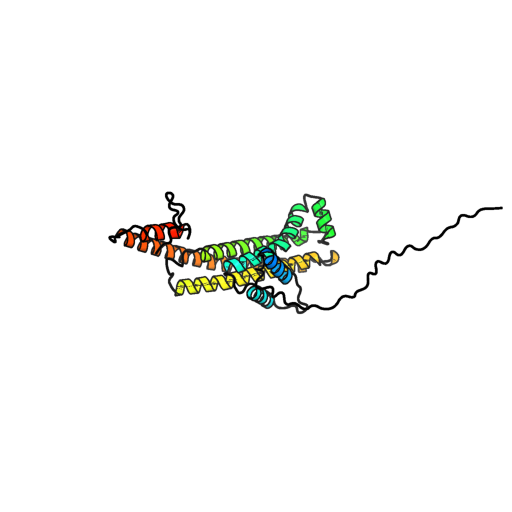6 N N . ALA A 1 206 ? 9.247 11.513 -12.468 1.00 90.69 206 ALA A N 1
ATOM 1597 C CA . ALA A 1 206 ? 9.607 11.768 -11.073 1.00 90.69 206 ALA A CA 1
ATOM 1598 C C . ALA A 1 206 ? 8.660 12.776 -10.394 1.00 90.69 206 ALA A C 1
ATOM 1600 O O . ALA A 1 206 ? 8.281 12.591 -9.233 1.00 90.69 206 ALA A O 1
ATOM 1601 N N . TRP A 1 207 ? 8.247 13.824 -11.112 1.00 92.94 207 TRP A N 1
ATOM 1602 C CA . TRP A 1 207 ? 7.295 14.818 -10.619 1.00 92.94 207 TRP A CA 1
ATOM 1603 C C . TRP A 1 207 ? 5.913 14.207 -10.368 1.00 92.94 207 TRP A C 1
ATOM 1605 O O . TRP A 1 207 ? 5.331 14.435 -9.308 1.00 92.94 207 TRP A O 1
ATOM 1615 N N . GLN A 1 208 ? 5.421 13.356 -11.272 1.00 93.25 208 GLN A N 1
ATOM 1616 C CA . GLN A 1 208 ? 4.156 12.637 -11.085 1.00 93.25 208 GLN A CA 1
ATOM 1617 C C . GLN A 1 208 ? 4.166 11.803 -9.796 1.00 93.25 208 GLN A C 1
ATOM 1619 O O . GLN A 1 208 ? 3.234 11.906 -8.994 1.00 93.25 208 GLN A O 1
ATOM 1624 N N . LEU A 1 209 ? 5.237 11.042 -9.540 1.00 94.62 209 LEU A N 1
ATOM 1625 C CA . LEU A 1 209 ? 5.394 10.282 -8.292 1.00 94.62 209 LEU A CA 1
ATOM 1626 C C . LEU A 1 209 ? 5.463 11.204 -7.069 1.00 94.62 209 LEU A C 1
ATOM 1628 O O . LEU A 1 209 ? 4.804 10.953 -6.065 1.00 94.62 209 LEU A O 1
ATOM 1632 N N . SER A 1 210 ? 6.204 12.306 -7.162 1.00 96.06 210 SER A N 1
ATOM 1633 C CA . SER A 1 210 ? 6.323 13.275 -6.065 1.00 96.06 210 SER A CA 1
ATOM 1634 C C . SER A 1 210 ? 4.985 13.955 -5.743 1.00 96.06 210 SER A C 1
ATOM 1636 O O . SER A 1 210 ? 4.670 14.186 -4.577 1.00 96.06 210 SER A O 1
ATOM 1638 N N . SER A 1 211 ? 4.149 14.214 -6.752 1.00 96.12 211 SER A N 1
ATOM 1639 C CA . SER A 1 211 ? 2.795 14.750 -6.556 1.00 96.12 211 SER A CA 1
ATOM 1640 C C . SER A 1 211 ? 1.884 13.756 -5.818 1.00 96.12 211 SER A C 1
ATOM 1642 O O . SER A 1 211 ? 1.095 14.148 -4.955 1.00 96.12 211 SER A O 1
ATOM 1644 N N . LEU A 1 212 ? 2.036 12.453 -6.099 1.00 96.62 212 LEU A N 1
ATOM 1645 C CA . LEU A 1 212 ? 1.350 11.376 -5.382 1.00 96.62 212 LEU A CA 1
ATOM 1646 C C . LEU A 1 212 ? 1.817 11.297 -3.924 1.00 96.62 212 LEU A C 1
ATOM 1648 O O . LEU A 1 212 ? 0.967 11.156 -3.047 1.00 96.62 212 LEU A O 1
ATOM 1652 N N . VAL A 1 213 ? 3.123 11.453 -3.666 1.00 97.75 213 VAL A N 1
ATOM 1653 C CA . VAL A 1 213 ? 3.681 11.526 -2.302 1.00 97.75 213 VAL A CA 1
ATOM 1654 C C . VAL A 1 213 ? 3.012 12.654 -1.530 1.00 97.75 213 VAL A C 1
ATOM 1656 O O . VAL A 1 213 ? 2.403 12.399 -0.497 1.00 97.75 213 VAL A O 1
ATOM 1659 N N . TYR A 1 214 ? 3.057 13.880 -2.059 1.00 97.19 214 TYR A N 1
ATOM 1660 C CA . TYR A 1 214 ? 2.476 15.052 -1.401 1.00 97.19 214 TYR A CA 1
ATOM 1661 C C . TYR A 1 214 ? 0.994 14.844 -1.059 1.00 97.19 214 TYR A C 1
ATOM 1663 O O . TYR A 1 214 ? 0.557 15.092 0.068 1.00 97.19 214 TYR A O 1
ATOM 1671 N N . ARG A 1 215 ? 0.223 14.310 -2.012 1.00 96.94 215 ARG A N 1
ATOM 1672 C CA . ARG A 1 215 ? -1.197 14.008 -1.812 1.00 96.94 215 ARG A CA 1
ATOM 1673 C C . ARG A 1 215 ? -1.428 12.941 -0.743 1.00 96.94 215 ARG A C 1
ATOM 1675 O O . ARG A 1 215 ? -2.268 13.146 0.131 1.00 96.94 215 ARG A O 1
ATOM 1682 N N . LEU A 1 216 ? -0.707 11.819 -0.791 1.00 97.06 216 LEU A N 1
ATOM 1683 C CA . LEU A 1 216 ? -0.841 10.760 0.212 1.00 97.06 216 LEU A CA 1
ATOM 1684 C C . LEU A 1 216 ? -0.391 11.225 1.596 1.00 97.06 216 LEU A C 1
ATOM 1686 O O . LEU A 1 216 ? -1.030 10.857 2.572 1.00 97.06 216 LEU A O 1
ATOM 1690 N N . SER A 1 217 ? 0.630 12.077 1.703 1.00 97.25 217 SER A N 1
ATOM 1691 C CA . SER A 1 217 ? 1.019 12.691 2.978 1.00 97.25 217 SER A CA 1
ATOM 1692 C C . SER A 1 217 ? -0.094 13.583 3.543 1.00 97.25 217 SER A C 1
ATOM 1694 O O . SER A 1 217 ? -0.395 13.527 4.735 1.00 97.25 217 SER A O 1
ATOM 1696 N N . GLY A 1 218 ? -0.768 14.363 2.693 1.00 96.62 218 GLY A N 1
ATOM 1697 C CA . GLY A 1 218 ? -1.951 15.133 3.092 1.00 96.62 218 GLY A CA 1
ATOM 1698 C C . GLY A 1 218 ? -3.108 14.252 3.581 1.00 96.62 218 GLY A C 1
ATOM 1699 O O . GLY A 1 218 ? -3.777 14.585 4.556 1.00 96.62 218 GLY A O 1
ATOM 1700 N N . ILE A 1 219 ? -3.326 13.098 2.949 1.00 96.12 219 ILE A N 1
ATOM 1701 C CA . ILE A 1 219 ? -4.333 12.124 3.397 1.00 96.12 219 ILE A CA 1
ATOM 1702 C C . ILE A 1 219 ? -3.904 11.464 4.709 1.00 96.12 219 ILE A C 1
ATOM 1704 O O . ILE A 1 219 ? -4.712 11.378 5.628 1.00 96.12 219 ILE A O 1
ATOM 1708 N N . TYR A 1 220 ? -2.639 11.056 4.818 1.00 96.50 220 TYR A N 1
ATOM 1709 C CA . TYR A 1 220 ? -2.058 10.447 6.012 1.00 96.50 220 TYR A CA 1
ATOM 1710 C C . TYR A 1 220 ? -2.252 11.331 7.241 1.00 96.50 220 TYR A C 1
ATOM 1712 O O . TYR A 1 220 ? -2.769 10.869 8.251 1.00 96.50 220 TYR A O 1
ATOM 1720 N N . THR A 1 221 ? -1.893 12.614 7.150 1.00 96.44 221 THR A N 1
ATOM 1721 C CA . THR A 1 221 ? -2.026 13.554 8.276 1.00 96.44 221 THR A CA 1
ATOM 1722 C C . THR A 1 221 ? -3.470 13.690 8.758 1.00 96.44 221 THR A C 1
ATOM 1724 O O . THR A 1 221 ? -3.722 13.677 9.963 1.00 96.44 221 THR A O 1
ATOM 1727 N N . ARG A 1 222 ? -4.436 13.770 7.834 1.00 94.69 222 ARG A N 1
ATOM 1728 C CA . ARG A 1 222 ? -5.865 13.852 8.171 1.00 94.69 222 ARG A CA 1
ATOM 1729 C C . ARG A 1 222 ? -6.378 12.546 8.766 1.00 94.69 222 ARG A C 1
ATOM 1731 O O . ARG A 1 222 ? -7.036 12.580 9.802 1.00 94.69 222 ARG A O 1
ATOM 1738 N N . LEU A 1 223 ? -6.054 11.417 8.134 1.00 94.56 223 LEU A N 1
ATOM 1739 C CA . LEU A 1 223 ? -6.470 10.095 8.588 1.00 94.56 223 LEU A CA 1
ATOM 1740 C C . LEU A 1 223 ? -5.887 9.792 9.971 1.00 94.56 223 LEU A C 1
ATOM 1742 O O . LEU A 1 223 ? -6.651 9.469 10.868 1.00 94.56 223 LEU A O 1
ATOM 1746 N N . SER A 1 224 ? -4.580 9.978 10.179 1.00 94.69 224 SER A N 1
ATOM 1747 C CA . SER A 1 224 ? -3.921 9.733 11.470 1.00 94.69 224 SER A CA 1
ATOM 1748 C C . SER A 1 224 ? -4.585 10.513 12.589 1.00 94.69 224 SER A C 1
ATOM 1750 O O . SER A 1 224 ? -4.950 9.922 13.598 1.00 94.69 224 SER A O 1
ATOM 1752 N N . ARG A 1 225 ? -4.845 11.810 12.379 1.00 94.31 225 ARG A N 1
ATOM 1753 C CA . ARG A 1 225 ? -5.551 12.628 13.368 1.00 94.31 225 ARG A CA 1
ATOM 1754 C C . ARG A 1 225 ? -6.931 12.059 13.704 1.00 94.31 225 ARG A C 1
ATOM 1756 O O . ARG A 1 225 ? -7.299 12.029 14.872 1.00 94.31 225 ARG A O 1
ATOM 1763 N N . GLN A 1 226 ? -7.695 11.618 12.705 1.00 92.06 226 GLN A N 1
ATOM 1764 C CA . GLN A 1 226 ? -9.011 11.015 12.940 1.00 92.06 226 GLN A CA 1
ATOM 1765 C C . GLN A 1 226 ? -8.913 9.676 13.672 1.00 92.06 226 GLN A C 1
ATOM 1767 O O . GLN A 1 226 ? -9.682 9.431 14.596 1.00 92.06 226 GLN A O 1
ATOM 1772 N N . VAL A 1 227 ? -7.949 8.830 13.309 1.00 91.50 227 VAL A N 1
ATOM 1773 C CA . VAL A 1 227 ? -7.711 7.550 13.988 1.00 91.50 227 VAL A CA 1
ATOM 1774 C C . VAL A 1 227 ? -7.306 7.770 15.444 1.00 91.50 227 VAL A C 1
ATOM 1776 O O . VAL A 1 227 ? -7.802 7.064 16.318 1.00 91.50 227 VAL A O 1
ATOM 1779 N N . ASP A 1 228 ? -6.469 8.768 15.723 1.00 91.94 228 ASP A N 1
ATOM 1780 C CA . ASP A 1 228 ? -6.053 9.109 17.085 1.00 91.94 228 ASP A CA 1
ATOM 1781 C C . ASP A 1 228 ? -7.230 9.633 17.924 1.00 91.94 228 ASP A C 1
ATOM 1783 O O . ASP A 1 228 ? -7.399 9.208 19.066 1.00 91.94 228 ASP A O 1
ATOM 1787 N N . LEU A 1 229 ? -8.107 10.463 17.345 1.00 90.81 229 LEU A N 1
ATOM 1788 C CA . LEU A 1 229 ? -9.351 10.893 18.001 1.00 90.81 229 LEU A CA 1
ATOM 1789 C C . LEU A 1 229 ? -10.278 9.708 18.306 1.00 90.81 229 LEU A C 1
ATOM 1791 O O . LEU A 1 229 ? -10.798 9.600 19.417 1.00 90.81 229 LEU A O 1
ATOM 1795 N N . CYS A 1 230 ? -10.467 8.800 17.344 1.00 89.00 230 CYS A N 1
ATOM 1796 C CA . CYS A 1 230 ? -11.285 7.602 17.541 1.00 89.00 230 CYS A CA 1
ATOM 1797 C C . CYS A 1 230 ? -10.715 6.723 18.659 1.00 89.00 230 CYS A C 1
ATOM 1799 O O . CYS A 1 230 ? -11.459 6.235 19.506 1.00 89.00 230 CYS A O 1
ATOM 1801 N N . HIS A 1 231 ? -9.393 6.552 18.681 1.00 88.12 231 HIS A N 1
ATOM 1802 C CA . HIS A 1 231 ? -8.699 5.791 19.712 1.00 88.12 231 HIS A CA 1
ATOM 1803 C C . HIS A 1 231 ? -8.927 6.390 21.106 1.00 88.12 231 HIS A C 1
ATOM 1805 O O . HIS A 1 231 ? -9.365 5.675 22.002 1.00 88.12 231 HIS A O 1
ATOM 1811 N N . GLN A 1 232 ? -8.725 7.703 21.269 1.00 89.12 232 GLN A N 1
ATOM 1812 C CA . 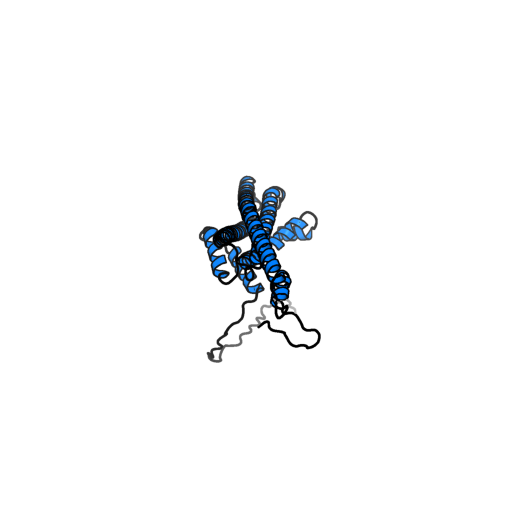GLN A 1 232 ? -8.940 8.402 22.543 1.00 89.12 232 GLN A CA 1
ATOM 1813 C C . GLN A 1 232 ? -10.390 8.301 23.037 1.00 89.12 232 GLN A C 1
ATOM 1815 O O . GLN A 1 232 ? -10.635 8.089 24.226 1.00 89.12 232 GLN A O 1
ATOM 1820 N N . GLN A 1 233 ? -11.370 8.427 22.135 1.00 87.38 233 GLN A N 1
ATOM 1821 C CA . GLN A 1 233 ? -12.784 8.273 22.487 1.00 87.38 233 GLN A CA 1
ATOM 1822 C C . GLN A 1 233 ? -13.101 6.855 22.974 1.00 87.38 233 GLN A C 1
ATOM 1824 O O . GLN A 1 233 ? -13.832 6.690 23.952 1.00 87.38 233 GLN A O 1
ATOM 1829 N N . ILE A 1 234 ? -12.561 5.836 22.302 1.00 85.62 234 ILE A N 1
ATOM 1830 C CA . ILE A 1 234 ? -12.745 4.435 22.694 1.00 85.62 234 ILE A CA 1
ATOM 1831 C C . ILE A 1 234 ? -12.103 4.178 24.051 1.00 85.62 234 ILE A C 1
ATOM 1833 O O . ILE A 1 234 ? -12.758 3.614 24.920 1.00 85.62 234 ILE A O 1
ATOM 1837 N N . GLU A 1 235 ? -10.868 4.630 24.254 1.00 85.94 235 GLU A N 1
ATOM 1838 C CA . GLU A 1 235 ? -10.145 4.480 25.517 1.00 85.94 235 GLU A CA 1
ATOM 1839 C C . GLU A 1 235 ? -10.898 5.142 26.678 1.00 85.94 235 GLU A C 1
ATOM 1841 O O . GLU A 1 235 ? -11.143 4.509 27.702 1.00 85.94 235 GLU A O 1
ATOM 1846 N N . THR A 1 236 ? -11.375 6.375 26.482 1.00 87.50 236 THR A N 1
ATOM 1847 C CA . THR A 1 236 ? -12.153 7.103 27.497 1.00 87.50 236 THR A CA 1
ATOM 1848 C C . THR A 1 236 ? -13.443 6.363 27.848 1.00 87.50 236 THR A C 1
ATOM 1850 O O . THR A 1 236 ? -13.767 6.189 29.022 1.00 87.50 236 THR A O 1
ATOM 1853 N N . LYS A 1 237 ? -14.190 5.893 26.840 1.00 85.12 237 LYS A N 1
ATOM 1854 C CA . LYS A 1 237 ? -15.434 5.141 27.058 1.00 85.12 237 LYS A CA 1
ATOM 1855 C C . LYS A 1 237 ? -15.182 3.783 27.714 1.00 85.12 237 LYS A C 1
ATOM 1857 O O . LYS A 1 237 ? -15.974 3.381 28.561 1.00 85.12 237 LYS A O 1
ATOM 1862 N N . LEU A 1 238 ? -14.105 3.087 27.347 1.00 83.12 238 LEU A N 1
ATOM 1863 C CA . LEU A 1 238 ? -13.696 1.835 27.988 1.00 83.12 238 LEU A CA 1
ATOM 1864 C C . LEU A 1 238 ? -13.368 2.062 29.460 1.00 83.12 238 LEU A C 1
ATOM 1866 O O . LEU A 1 238 ? -13.874 1.335 30.307 1.00 83.12 238 LEU A O 1
ATOM 1870 N N . TYR A 1 239 ? -12.588 3.098 29.765 1.00 84.56 239 TYR A N 1
ATOM 1871 C CA . TYR A 1 239 ? -12.245 3.461 31.134 1.00 84.56 239 TYR A CA 1
ATOM 1872 C C . TYR A 1 239 ? -13.490 3.762 31.979 1.00 84.56 239 TYR A C 1
ATOM 1874 O O . TYR A 1 239 ? -13.641 3.210 33.065 1.00 84.56 239 TYR A O 1
ATOM 1882 N N . GLN A 1 240 ? -14.424 4.567 31.461 1.00 85.81 240 GLN A N 1
ATOM 1883 C CA . GLN A 1 240 ? -15.680 4.873 32.157 1.00 85.81 240 GLN A CA 1
ATOM 1884 C C . GLN A 1 240 ? -16.541 3.626 32.382 1.00 85.81 240 GLN A C 1
ATOM 1886 O O . GLN A 1 240 ? -17.062 3.412 33.473 1.00 85.81 240 GLN A O 1
ATOM 1891 N N . LYS A 1 241 ? -16.662 2.764 31.367 1.00 83.19 241 LYS A N 1
ATOM 1892 C CA . LYS A 1 241 ? -17.434 1.522 31.482 1.00 83.19 241 LYS A CA 1
ATOM 1893 C C . LYS A 1 241 ? -16.819 0.566 32.508 1.00 83.19 241 LYS A C 1
ATOM 1895 O O . LYS A 1 241 ? -17.545 -0.067 33.267 1.00 83.19 241 LYS A O 1
ATOM 1900 N N . LEU A 1 242 ? -15.492 0.506 32.555 1.00 83.06 242 LEU A N 1
ATOM 1901 C CA . LEU A 1 242 ? -14.742 -0.288 33.518 1.00 83.06 242 LEU A CA 1
ATOM 1902 C C . LEU A 1 242 ? -14.906 0.254 34.946 1.00 83.06 242 LEU A C 1
ATOM 1904 O O . LEU A 1 242 ? -15.151 -0.529 35.856 1.00 83.06 242 LEU A O 1
ATOM 1908 N N . LEU A 1 243 ? -14.852 1.576 35.145 1.00 85.19 243 LEU A N 1
ATOM 1909 C CA . LEU A 1 243 ? -15.138 2.194 36.445 1.00 85.19 243 LEU A CA 1
ATOM 1910 C C . LEU A 1 243 ? -16.548 1.868 36.947 1.00 85.19 243 LEU A C 1
ATOM 1912 O O . LEU A 1 243 ? -16.693 1.492 38.107 1.00 85.19 243 LEU A O 1
ATOM 1916 N N . ASN A 1 244 ? -17.561 1.974 36.082 1.00 84.88 244 ASN A N 1
ATOM 1917 C CA . ASN A 1 244 ? -18.942 1.647 36.445 1.00 84.88 244 ASN A CA 1
ATOM 1918 C C . ASN A 1 244 ? -19.079 0.173 36.842 1.00 84.88 244 ASN A C 1
ATOM 1920 O O . ASN A 1 244 ? -19.658 -0.129 37.881 1.00 84.88 244 ASN A O 1
ATOM 1924 N N . LEU A 1 245 ? -18.460 -0.734 36.078 1.00 83.06 245 LEU A N 1
ATOM 1925 C CA . LEU A 1 245 ? -18.423 -2.151 36.435 1.00 83.06 245 LEU A CA 1
ATOM 1926 C C . LEU A 1 245 ? -17.775 -2.379 37.804 1.00 83.06 245 LEU A C 1
ATOM 1928 O O . LEU A 1 245 ? -18.282 -3.166 38.584 1.00 83.06 245 LEU A O 1
ATOM 1932 N N . PHE A 1 246 ? -16.693 -1.691 38.160 1.00 79.69 246 PHE A N 1
ATOM 1933 C CA . PHE A 1 246 ? -16.092 -1.876 39.487 1.00 79.69 246 PHE A CA 1
ATOM 1934 C C . PHE A 1 246 ? -16.936 -1.328 40.650 1.00 79.69 246 PHE A C 1
ATOM 1936 O O . PHE A 1 246 ? -16.666 -1.677 41.798 1.00 79.69 246 PHE A O 1
ATOM 1943 N N . GLN A 1 247 ? -17.931 -0.478 40.382 1.00 81.69 247 GLN A N 1
ATOM 1944 C CA . GLN A 1 247 ? -18.841 0.061 41.400 1.00 81.69 247 GLN A CA 1
ATOM 1945 C C . GLN A 1 247 ? -20.094 -0.802 41.601 1.00 81.69 247 GLN A C 1
ATOM 1947 O O . GLN A 1 247 ? -20.717 -0.742 42.661 1.00 81.69 247 GLN A O 1
ATOM 1952 N N . GLU A 1 248 ? -20.468 -1.598 40.603 1.00 78.81 248 GLU A N 1
ATOM 1953 C CA . GLU A 1 248 ? -21.624 -2.490 40.655 1.00 78.81 248 GLU A CA 1
ATOM 1954 C C . GLU A 1 248 ? -21.319 -3.771 41.456 1.00 78.81 248 GLU A C 1
ATOM 1956 O O . GLU A 1 248 ? -20.221 -4.329 41.411 1.00 78.81 248 GLU A O 1
ATOM 1961 N N . VAL A 1 249 ? -22.309 -4.257 42.211 1.00 72.19 249 VAL A N 1
ATOM 1962 C CA . VAL A 1 249 ? -22.209 -5.545 42.911 1.00 72.19 249 VAL A CA 1
ATOM 1963 C C . VAL A 1 249 ? -22.481 -6.656 41.904 1.00 72.19 249 VAL A C 1
ATOM 1965 O O . VAL A 1 249 ? -23.628 -6.900 41.536 1.00 72.19 249 VAL A O 1
ATOM 1968 N N . HIS A 1 250 ? -21.426 -7.344 41.473 1.00 69.12 250 HIS A N 1
ATOM 1969 C CA . HIS A 1 250 ? -21.535 -8.435 40.505 1.00 69.12 250 HIS A CA 1
ATOM 1970 C C . HIS A 1 250 ? -21.640 -9.803 41.170 1.00 69.12 250 HIS A C 1
ATOM 1972 O O . HIS A 1 250 ? -20.914 -10.107 42.116 1.00 69.12 250 HIS A O 1
ATOM 1978 N N . ALA A 1 251 ? -22.497 -10.669 40.623 1.00 68.75 251 ALA A N 1
ATOM 1979 C CA . ALA A 1 251 ? -22.589 -12.071 41.037 1.00 68.75 251 ALA A CA 1
ATOM 1980 C C . ALA A 1 251 ? -21.375 -12.909 40.581 1.00 68.75 251 ALA A C 1
ATOM 1982 O O . ALA A 1 251 ? -21.075 -13.940 41.181 1.00 68.75 251 ALA A O 1
ATOM 1983 N N . ASN A 1 252 ? -20.675 -12.482 39.523 1.00 72.25 252 ASN A N 1
ATOM 1984 C CA . ASN A 1 252 ? -19.450 -13.105 39.022 1.00 72.25 252 ASN A CA 1
ATOM 1985 C C . ASN A 1 252 ? -18.509 -12.052 38.397 1.00 72.25 252 ASN A C 1
ATOM 1987 O O . ASN A 1 252 ? -18.872 -10.895 38.234 1.00 72.25 252 ASN A O 1
ATOM 1991 N N . ASN A 1 253 ? -17.285 -12.439 38.043 1.00 74.56 253 ASN A N 1
ATOM 1992 C CA . ASN A 1 253 ? -16.280 -11.537 37.464 1.00 74.56 253 ASN A CA 1
ATOM 1993 C C . ASN A 1 253 ? -16.173 -11.629 35.929 1.00 74.56 253 ASN A C 1
ATOM 1995 O O . ASN A 1 253 ? -15.216 -11.102 35.355 1.00 74.56 253 ASN A O 1
ATOM 1999 N N . GLN A 1 254 ? -17.112 -12.301 35.254 1.00 75.19 254 GLN A N 1
ATOM 2000 C CA . GLN A 1 254 ? -16.990 -12.590 33.823 1.00 75.19 254 GLN A CA 1
ATOM 2001 C C . GLN A 1 254 ? -17.047 -11.326 32.966 1.00 75.19 254 GLN A C 1
ATOM 2003 O O . GLN A 1 254 ? -16.238 -11.185 32.052 1.00 75.19 254 GLN A O 1
ATOM 2008 N N . GLU A 1 255 ? -17.932 -10.378 33.281 1.00 70.00 255 GLU A N 1
ATOM 2009 C CA . GLU A 1 255 ? -18.039 -9.122 32.525 1.00 70.00 255 GLU A CA 1
ATOM 2010 C C . GLU A 1 255 ? -16.793 -8.238 32.681 1.00 70.00 255 GLU A C 1
ATOM 2012 O O . GLU A 1 255 ? -16.295 -7.669 31.705 1.00 70.00 255 GLU A O 1
ATOM 2017 N N . VAL A 1 256 ? -16.227 -8.189 33.892 1.00 74.31 256 VAL A N 1
ATOM 2018 C CA . VAL A 1 256 ? -14.994 -7.447 34.198 1.00 74.31 256 VAL A CA 1
ATOM 2019 C C . VAL A 1 256 ? -13.801 -8.048 33.453 1.00 74.31 256 VAL A C 1
ATOM 2021 O O . VAL A 1 256 ? -13.047 -7.331 32.790 1.00 74.31 256 VAL A O 1
ATOM 2024 N N . LEU A 1 257 ? -13.640 -9.375 33.519 1.00 74.62 257 LEU A N 1
ATOM 2025 C CA . LEU A 1 257 ? -12.571 -10.085 32.817 1.00 74.62 257 LEU A CA 1
ATOM 2026 C C . LEU A 1 257 ? -12.731 -9.980 31.299 1.00 74.62 257 LEU A C 1
ATOM 2028 O O . LEU A 1 257 ? -11.748 -9.726 30.606 1.00 74.62 257 LEU A O 1
ATOM 2032 N N . GLY A 1 258 ? -13.955 -10.105 30.785 1.00 73.31 258 GLY A N 1
ATOM 2033 C CA . GLY A 1 258 ? -14.260 -9.925 29.369 1.00 73.31 258 GLY A CA 1
ATOM 2034 C C . GLY A 1 258 ? -13.832 -8.548 28.865 1.00 73.31 258 GLY A C 1
ATOM 2035 O O . GLY A 1 258 ? -13.183 -8.451 27.830 1.00 73.31 258 GLY A O 1
ATOM 2036 N N . MET A 1 259 ? -14.098 -7.485 29.627 1.00 71.56 259 MET A N 1
ATOM 2037 C CA . MET A 1 259 ? -13.713 -6.123 29.247 1.00 71.56 259 MET A CA 1
ATOM 2038 C C . MET A 1 259 ? -12.205 -5.861 29.331 1.00 71.56 259 MET A C 1
ATOM 2040 O O . MET A 1 259 ? -11.651 -5.205 28.450 1.00 71.56 259 MET A O 1
ATOM 2044 N N . LEU A 1 260 ? -11.531 -6.388 30.358 1.00 71.75 260 LEU A N 1
ATOM 2045 C CA . LEU A 1 260 ? -10.074 -6.279 30.504 1.00 71.75 260 LEU A CA 1
ATOM 2046 C C . LEU A 1 260 ? -9.327 -7.039 29.400 1.00 71.75 260 LEU A C 1
ATOM 2048 O O . LEU A 1 260 ? -8.293 -6.582 28.910 1.00 71.75 260 LEU A O 1
ATOM 2052 N N . LEU A 1 261 ? -9.847 -8.201 29.002 1.00 70.81 261 LEU A N 1
ATOM 2053 C CA . LEU A 1 261 ? -9.209 -9.088 28.028 1.00 70.81 261 LEU A CA 1
ATOM 2054 C C . LEU A 1 261 ? -9.587 -8.766 26.581 1.00 70.81 261 LEU A C 1
ATOM 2056 O O . LEU A 1 261 ? -8.772 -9.004 25.688 1.00 70.81 261 LEU A O 1
ATOM 2060 N N . ALA A 1 262 ? -10.741 -8.129 26.358 1.00 63.03 262 ALA A N 1
ATOM 2061 C CA . ALA A 1 262 ? -11.160 -7.574 25.068 1.00 63.03 262 ALA A CA 1
ATOM 2062 C C . ALA A 1 262 ? -10.124 -6.618 24.451 1.00 63.03 262 ALA A C 1
ATOM 2064 O O . ALA A 1 262 ? -10.096 -6.434 23.236 1.00 63.03 262 ALA A O 1
ATOM 2065 N N . LEU A 1 263 ? -9.258 -6.015 25.274 1.00 58.25 263 LEU A N 1
ATOM 2066 C CA . LEU A 1 263 ? -8.175 -5.148 24.813 1.00 58.25 263 LEU A CA 1
ATOM 2067 C C . LEU A 1 263 ? -6.987 -5.915 24.222 1.00 58.25 263 LEU A C 1
ATOM 2069 O O . LEU A 1 263 ? -6.164 -5.326 23.522 1.00 58.25 263 LEU A O 1
ATOM 2073 N N . ARG A 1 264 ? -6.849 -7.201 24.562 1.00 52.75 264 ARG A N 1
ATOM 2074 C CA . ARG A 1 264 ? -5.624 -7.957 24.310 1.00 52.75 264 ARG A CA 1
ATOM 2075 C C . ARG A 1 264 ? -5.808 -9.093 23.323 1.00 52.75 264 ARG A C 1
ATOM 2077 O O . ARG A 1 264 ? -4.862 -9.298 22.580 1.00 52.75 264 ARG A O 1
ATOM 2084 N N . ASN A 1 265 ? -6.947 -9.795 23.306 1.00 50.44 265 ASN A N 1
ATOM 2085 C CA . ASN A 1 265 ? -7.300 -10.834 22.326 1.00 50.44 265 ASN A CA 1
ATOM 2086 C C . ASN A 1 265 ? -8.758 -11.304 22.528 1.00 50.44 265 ASN A C 1
ATOM 2088 O O . ASN A 1 265 ? -9.139 -11.594 23.656 1.00 50.44 265 ASN A O 1
ATOM 2092 N N . ASP A 1 266 ? -9.511 -11.537 21.445 1.00 50.47 266 ASP A N 1
ATOM 2093 C CA . ASP A 1 266 ? -10.821 -12.233 21.450 1.00 50.47 266 ASP A CA 1
ATOM 2094 C C . ASP A 1 266 ? -10.688 -13.752 21.803 1.00 50.47 266 ASP A C 1
ATOM 2096 O O . ASP A 1 266 ? -11.578 -14.550 21.504 1.00 50.47 266 ASP A O 1
ATOM 2100 N N . LEU A 1 267 ? -9.562 -14.207 22.381 1.00 53.28 267 LEU A N 1
ATOM 2101 C CA . LEU A 1 267 ? -9.364 -15.621 22.727 1.00 53.28 267 LEU A CA 1
ATOM 2102 C C . LEU A 1 267 ? -10.077 -15.965 24.046 1.00 53.28 267 LEU A C 1
ATOM 2104 O O . LEU A 1 267 ? -9.893 -15.251 25.033 1.00 53.28 267 LEU A O 1
ATOM 2108 N N . PRO A 1 268 ? -10.826 -17.084 24.105 1.00 53.75 268 PRO A N 1
ATOM 2109 C CA . PRO A 1 268 ? -11.478 -17.508 25.335 1.00 53.75 268 PRO A CA 1
ATOM 2110 C C . PRO A 1 268 ? -10.439 -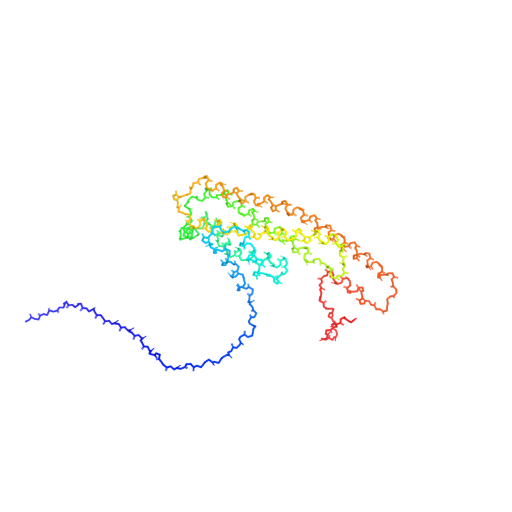17.820 26.417 1.00 53.75 268 PRO A C 1
ATOM 2112 O O . PRO A 1 268 ? -9.378 -18.391 26.139 1.00 53.75 268 PRO A O 1
ATOM 2115 N N . LEU A 1 269 ? -10.774 -17.468 27.659 1.00 56.44 269 LEU A N 1
ATOM 2116 C CA . LEU A 1 269 ? -10.019 -17.863 28.842 1.00 56.44 269 LEU A CA 1
ATOM 2117 C C . LEU A 1 269 ? -9.909 -19.393 28.876 1.00 56.44 269 LEU A C 1
ATOM 2119 O O . LEU A 1 269 ? -10.913 -20.104 28.874 1.00 56.44 269 LEU A O 1
ATOM 2123 N N . LYS A 1 270 ? -8.676 -19.904 28.848 1.00 53.56 270 LYS A N 1
ATOM 2124 C CA . LYS A 1 270 ? -8.401 -21.338 28.959 1.00 53.56 270 LYS A CA 1
ATOM 2125 C C . LYS A 1 270 ? -8.372 -21.709 30.434 1.00 53.56 270 LYS A C 1
ATOM 2127 O O . LYS A 1 270 ? -7.504 -21.233 31.160 1.00 53.56 270 LYS A O 1
ATOM 2132 N N . ASP A 1 271 ? -9.292 -22.571 30.843 1.00 45.03 271 ASP A N 1
ATOM 2133 C CA . ASP A 1 271 ? -9.250 -23.194 32.157 1.00 45.03 271 ASP A CA 1
ATOM 2134 C C . ASP A 1 271 ? -8.103 -24.219 32.172 1.00 45.03 271 ASP A C 1
ATOM 2136 O O . ASP A 1 271 ? -8.032 -25.107 31.321 1.00 45.03 271 ASP A O 1
ATOM 2140 N N . THR A 1 272 ? -7.131 -24.066 33.070 1.00 53.06 272 THR A N 1
ATOM 2141 C CA . THR A 1 272 ? -5.952 -24.950 33.139 1.00 53.06 272 THR A CA 1
ATOM 2142 C C . THR A 1 272 ? -6.239 -26.273 33.848 1.00 53.06 272 THR A C 1
ATOM 2144 O O . THR A 1 272 ? -5.398 -27.168 33.800 1.00 53.06 272 THR A O 1
ATOM 2147 N N . SER A 1 273 ? -7.415 -26.429 34.466 1.00 57.72 273 SER A N 1
ATOM 2148 C CA . SER A 1 273 ? -7.797 -27.650 35.193 1.00 57.72 273 SER A CA 1
ATOM 2149 C C . SER A 1 273 ? -8.597 -28.658 34.357 1.00 57.72 273 SER A C 1
ATOM 2151 O O . SER A 1 273 ? -8.573 -29.853 34.647 1.00 57.72 273 SER A O 1
ATOM 2153 N N . ALA A 1 274 ? -9.236 -28.217 33.273 1.00 51.97 274 ALA A N 1
ATOM 2154 C CA . ALA A 1 274 ? -9.946 -29.081 32.342 1.00 51.97 274 ALA A CA 1
ATOM 2155 C C . ALA A 1 274 ? -9.652 -28.612 30.917 1.00 51.97 274 ALA A C 1
ATOM 2157 O O . ALA A 1 274 ? -9.834 -27.444 30.594 1.00 51.97 274 ALA A O 1
ATOM 2158 N N . GLN A 1 275 ? -9.235 -29.514 30.027 1.00 47.47 275 GLN A N 1
ATOM 2159 C CA . GLN A 1 275 ? -9.085 -29.247 28.588 1.00 47.47 275 GLN A CA 1
ATOM 2160 C C . GLN A 1 275 ? -10.441 -28.996 27.882 1.00 47.47 275 GLN A C 1
ATOM 2162 O O . GLN A 1 275 ? -10.671 -29.467 26.771 1.00 47.47 275 GLN A O 1
ATOM 2167 N N . ALA A 1 276 ? -11.361 -28.259 28.502 1.00 47.78 276 ALA A N 1
ATOM 2168 C CA . ALA A 1 276 ? -12.635 -27.859 27.934 1.00 47.78 276 ALA A CA 1
ATOM 2169 C C . ALA A 1 276 ? -12.648 -26.341 27.714 1.00 47.78 276 ALA A C 1
ATOM 2171 O O . ALA A 1 276 ? -12.245 -25.553 28.567 1.00 47.78 276 ALA A O 1
ATOM 2172 N N . LYS A 1 277 ? -13.096 -25.929 26.524 1.00 47.38 277 LYS A N 1
ATOM 2173 C CA . LYS A 1 277 ? -13.295 -24.520 26.173 1.00 47.38 277 LYS A CA 1
ATOM 2174 C C . LYS A 1 277 ? -14.428 -23.958 27.033 1.00 47.38 277 LYS A C 1
ATOM 2176 O O . LYS A 1 277 ? -15.555 -24.433 26.916 1.00 47.38 277 LYS A O 1
ATOM 2181 N N . VAL A 1 278 ? -14.153 -22.929 27.830 1.00 44.81 278 VAL A N 1
ATOM 2182 C CA . VAL A 1 278 ? -15.210 -22.148 28.479 1.00 44.81 278 VAL A CA 1
ATOM 2183 C C . VAL A 1 278 ? -15.752 -21.173 27.437 1.00 44.81 278 VAL A C 1
ATOM 2185 O O . VAL A 1 278 ? -15.067 -20.238 27.024 1.00 44.81 278 VAL A O 1
ATOM 2188 N N . CYS A 1 279 ? -16.957 -21.447 26.943 1.00 40.91 279 CYS A N 1
ATOM 2189 C CA . CYS A 1 279 ? -17.706 -20.496 26.132 1.00 40.91 279 CYS A CA 1
ATOM 2190 C C . CYS A 1 279 ? -18.397 -19.515 27.087 1.00 40.91 279 CYS A C 1
ATOM 2192 O O . CYS A 1 279 ? -19.010 -19.941 28.064 1.00 40.91 279 CYS A O 1
ATOM 2194 N N . LEU A 1 280 ? -18.254 -18.216 26.827 1.00 40.34 280 LEU A N 1
ATOM 2195 C CA . LEU A 1 280 ? -18.961 -17.161 27.552 1.00 40.34 280 LEU A CA 1
ATOM 2196 C C . LEU A 1 280 ? -20.437 -17.208 27.126 1.00 40.34 280 LEU A C 1
ATOM 2198 O O . LEU A 1 280 ? -20.721 -16.967 25.951 1.00 40.34 280 LEU A O 1
ATOM 2202 N N . ASN A 1 281 ? -21.329 -17.564 28.052 1.00 33.53 281 ASN A N 1
ATOM 2203 C CA . ASN A 1 281 ? -22.776 -17.364 27.929 1.00 33.53 281 ASN A CA 1
ATOM 2204 C C . ASN A 1 281 ? -23.165 -16.074 28.642 1.00 33.53 281 ASN A C 1
ATOM 2206 O O . ASN A 1 281 ? -22.591 -15.839 29.729 1.00 33.53 281 ASN A O 1
#

Sequence (281 aa):
MENVLSYTATSEVSSFHIDANAKNDISNIKIVGAEESLAQIICKISHEMLVRSPREGDLHTRTMVLFDLLGNYRWDAKVVLVLAAFATSYGEFWLIMQLYPINPLAASVAMLKQLPNDLRMLKPRFKALSSLVKTMLDVTKCIIKFEGLPLKHVKLDDGSMAIAKSYIYIAAYWVTRSALACSSQITDLKAMKPEQVCSNSTAIAAWQLSSLVYRLSGIYTRLSRQVDLCHQQIETKLYQKLLNLFQEVHANNQEVLGMLLALRNDLPLKDTSAQAKVCLN

Organism: Jatropha curcas (NCBI:txid180498)

InterPro domains:
  IPR027942 Sieve element occlusion, N-terminal [PF14576] (2-250)
  IPR039299 Protein SIEVE ELEMENT OCCLUSION [PTHR33232] (22-279)

Radius of gyration: 29.17 Å; chains: 1; bounding box: 62×66×100 Å